Protein AF-A0AAW1NTD6-F1 (afdb_monomer)

Organism: NCBI:txid706552

Radius of gyration: 26.13 Å; Cα contacts (8 Å, |Δi|>4): 216; chains: 1; bounding box: 61×97×64 Å

Foldseek 3Di:
DDDDDDDDDDDDDDDDDDDDDDDDDDDDDDDDDDDDDDDDDDDDDDDDDDDDDDDDDDDDDDDDDDPDPDPPPPCPPLVVLQVVLLVQCVVQLVVLDLVSNLVSCVVCVVSHDLVSLLSNLLSLLVSCVVVDLVSLVVLVPDVSNVVSLCCCLVVVLRDALQSLLSNLLSCLSSVPDDLVSLLSNLVNNVVRLLVDDLVSLLSNLLSCLSNLHDNDPVSLVSSLVSCVVCVVVDDPVSLVSNLVSCVSNPNNVSSVVSD

Mean predicted aligned error: 14.01 Å

pLDDT: mean 80.44, std 23.35, range [33.0, 98.69]

Secondary structure (DSSP, 8-state):
------------------------PPPP--------------S---------------------PPP--------HHHHHHHHHHHHHHHHHHTTT-HHHHHHHHHHHGGG--HHHHHHHHHHHHHHHHHHHHHHHHHHHHSHHHHHHHHHHHHHTTTS-HHHHHHHHHHHHHHT---HHHHHHHHHHHHHHGGG--HHHHHHHHHHHHHHT--S-HHHHHHHHHHHHHTTTTS-HHHHHHHHHHHHHTT-HHHHHHT-

Nearest PDB structures (foldseek):
  8apo-assembly1_Xd  TM=7.270E-01  e=3.063E-04  Polytomella magna
  8fni-assembly1_6  TM=6.225E-01  e=1.137E-03  Trypanosoma brucei
  9g6k-assembly1_L9  TM=6.415E-01  e=3.074E-03  Toxoplasma gondii
  6z1p-assembly1_AP  TM=6.061E-01  e=3.229E-02  Tetrahymena thermophila SB210
  9g6k-assembly1_Li  TM=6.031E-01  e=3.869E-02  Toxoplasma gondii

Sequence (259 aa):
MRSAGRLASRLLGLRRTLQIESLTAPGPYSTAPAASLATQERLWAPCCSHAPSCSFRTSTPGNKQPPHPSQVPVDQEHVNIGNENDKEIIRASAKGTHEALYDVVKLHGEEFTETNVATTFNQLAKIAEQKGDDGKAAIQKDPTFHTLIDMVVMGRRRYDVKQLALILRSLAELGFDNDMVFDRMSQHIMDKLPKADPKALVDLATGLAVMGHSPSIVLFEAIQKQALQQKGDLSKAEKEELVKAFSKLGYKDMAEKLK

Solvent-accessible surface area (backbone atoms only — not comparable to full-atom values): 16062 Å² total; per-residue (Å²): 140,87,86,88,86,86,84,90,86,81,91,83,85,84,82,80,82,82,82,84,85,79,87,84,85,89,83,83,89,87,90,84,80,93,78,87,77,84,88,86,92,80,85,89,80,82,92,78,83,80,88,80,90,81,83,91,83,91,81,83,96,72,98,67,85,75,79,76,80,73,79,70,83,76,64,65,62,63,57,51,50,37,56,51,53,41,52,49,46,54,59,24,44,72,70,66,41,66,64,50,38,44,52,51,46,73,74,43,51,92,66,56,39,63,65,38,54,29,50,51,39,45,48,48,26,54,45,17,64,77,51,41,71,66,33,23,54,53,52,69,68,36,71,64,47,53,53,53,50,47,51,46,70,76,41,48,85,74,45,52,41,50,44,51,13,44,33,47,24,20,38,31,72,42,64,62,87,51,68,69,60,52,40,55,52,52,60,58,34,63,82,37,48,92,74,46,52,66,65,24,49,35,32,36,44,39,14,31,33,68,65,67,53,75,84,45,72,67,56,53,52,50,49,50,53,51,49,62,76,38,53,88,75,45,50,73,67,52,39,54,48,42,29,49,18,32,43,71,68,67,38,48,75,64,23,59,78,61,109

Structure (mmCIF, N/CA/C/O backbone):
data_AF-A0AAW1NTD6-F1
#
_entry.id   AF-A0AAW1NTD6-F1
#
loop_
_atom_site.group_PDB
_atom_site.id
_atom_site.type_symbol
_atom_site.label_atom_id
_atom_site.label_alt_id
_atom_site.label_comp_id
_atom_site.label_asym_id
_atom_site.label_entity_id
_atom_site.label_seq_id
_atom_site.pdbx_PDB_ins_code
_atom_site.Cartn_x
_atom_site.Cartn_y
_atom_site.Cartn_z
_atom_site.occupancy
_atom_site.B_iso_or_equiv
_atom_site.auth_seq_id
_atom_site.auth_comp_id
_atom_site.auth_asym_id
_atom_site.auth_atom_id
_atom_site.pdbx_PDB_model_num
ATOM 1 N N . MET A 1 1 ? -6.525 53.803 -3.724 1.00 43.81 1 MET A N 1
ATOM 2 C CA . MET A 1 1 ? -6.701 53.135 -5.031 1.00 43.81 1 MET A CA 1
ATOM 3 C C . MET A 1 1 ? -7.291 51.759 -4.773 1.00 43.81 1 MET A C 1
ATOM 5 O O . MET A 1 1 ? -6.617 50.909 -4.213 1.00 43.81 1 MET A O 1
ATOM 9 N N . ARG A 1 2 ? -8.592 51.602 -5.037 1.00 41.81 2 ARG A N 1
ATOM 10 C CA . ARG A 1 2 ? -9.347 50.350 -4.895 1.00 41.81 2 ARG A CA 1
ATOM 11 C C . ARG A 1 2 ? -9.521 49.779 -6.300 1.00 41.81 2 ARG A C 1
ATOM 13 O O . ARG A 1 2 ? -9.966 50.520 -7.169 1.00 41.81 2 ARG A O 1
ATOM 20 N N . SER A 1 3 ? -9.208 48.505 -6.512 1.00 47.03 3 SER A N 1
ATOM 21 C CA . SER A 1 3 ? -9.666 47.777 -7.695 1.00 47.03 3 SER A CA 1
ATOM 22 C C . SER A 1 3 ? -10.345 46.496 -7.242 1.00 47.03 3 SER A C 1
ATOM 24 O O . SER A 1 3 ? -9.737 45.636 -6.610 1.00 47.03 3 SER A O 1
ATOM 26 N N . ALA A 1 4 ? -11.642 46.450 -7.515 1.00 46.91 4 ALA A N 1
ATOM 27 C CA . ALA A 1 4 ? -12.498 45.289 -7.431 1.00 46.91 4 ALA A CA 1
ATOM 28 C C . ALA A 1 4 ? -12.687 44.767 -8.860 1.00 46.91 4 ALA A C 1
ATOM 30 O O . ALA A 1 4 ? -13.014 45.547 -9.752 1.00 46.91 4 ALA A O 1
ATOM 31 N N . GLY A 1 5 ? -12.532 43.461 -9.065 1.00 45.12 5 GLY A N 1
ATOM 32 C CA . GLY A 1 5 ? -12.824 42.784 -10.328 1.00 45.12 5 GLY A CA 1
ATOM 33 C C . GLY A 1 5 ? -13.555 41.479 -10.043 1.00 45.12 5 GLY A C 1
ATOM 34 O O . GLY A 1 5 ? -13.003 40.585 -9.414 1.00 45.12 5 GLY A O 1
ATOM 35 N N . ARG A 1 6 ? -14.830 41.428 -10.434 1.00 47.75 6 ARG A N 1
ATOM 36 C CA . ARG A 1 6 ? -15.776 40.314 -10.267 1.00 47.75 6 ARG A CA 1
ATOM 37 C C . ARG A 1 6 ? -15.753 39.372 -11.483 1.00 47.75 6 ARG A C 1
ATOM 39 O O . ARG A 1 6 ? -15.269 39.765 -12.537 1.00 47.75 6 ARG A O 1
ATOM 46 N N . LEU A 1 7 ? -16.509 38.274 -11.323 1.00 40.41 7 LEU A N 1
ATOM 47 C CA . LEU A 1 7 ? -17.210 37.427 -12.317 1.00 40.41 7 LEU A CA 1
ATOM 48 C C . LEU A 1 7 ? -16.488 36.100 -12.614 1.00 40.41 7 LEU A C 1
ATOM 50 O O . LEU A 1 7 ? -15.373 36.106 -13.108 1.00 40.41 7 LEU A O 1
ATOM 54 N N . ALA A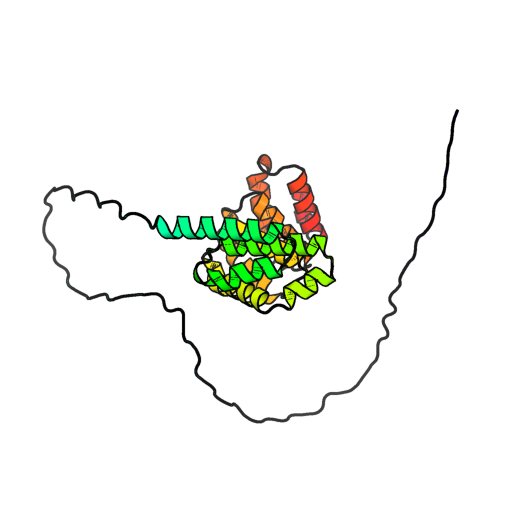 1 8 ? -16.975 34.940 -12.153 1.00 42.09 8 ALA A N 1
ATOM 55 C CA . ALA A 1 8 ? -18.248 34.232 -12.410 1.00 42.09 8 ALA A CA 1
ATOM 56 C C . ALA A 1 8 ? -18.262 33.450 -13.735 1.00 42.09 8 ALA A C 1
ATOM 58 O O . ALA A 1 8 ? -17.964 34.028 -14.776 1.00 42.09 8 ALA A O 1
ATOM 59 N N . SER A 1 9 ? -18.733 32.189 -13.653 1.00 37.06 9 SER A N 1
ATOM 60 C CA . SER A 1 9 ? -19.069 31.194 -14.708 1.00 37.06 9 SER A CA 1
ATOM 61 C C . SER A 1 9 ? -18.206 29.925 -14.574 1.00 37.06 9 SER A C 1
ATOM 63 O O . SER A 1 9 ? -17.008 30.044 -14.393 1.00 37.06 9 SER A O 1
ATOM 65 N N . ARG A 1 10 ? -18.691 28.680 -14.660 1.00 43.12 10 ARG A N 1
ATOM 66 C CA . ARG A 1 10 ? -19.968 28.139 -15.147 1.00 43.12 10 ARG A CA 1
ATOM 67 C C . ARG A 1 10 ? -20.127 26.688 -14.659 1.00 43.12 10 ARG A C 1
ATOM 69 O O . ARG A 1 10 ? -19.186 25.906 -14.707 1.00 43.12 10 ARG A O 1
ATOM 76 N N . LEU A 1 11 ? -21.354 26.364 -14.258 1.00 42.47 11 LEU A N 1
ATOM 77 C CA . LEU A 1 11 ? -21.930 25.028 -14.098 1.00 42.47 11 LEU A CA 1
ATOM 78 C C . LEU A 1 11 ? -22.226 24.397 -15.466 1.00 42.47 11 LEU A C 1
ATOM 80 O O . LEU A 1 11 ? -22.939 25.028 -16.238 1.00 42.47 11 LEU A O 1
ATOM 84 N N . LEU A 1 12 ? -21.794 23.155 -15.703 1.00 46.44 12 LEU A N 1
ATOM 85 C CA . LEU A 1 12 ? -22.423 22.142 -16.575 1.00 46.44 12 LEU A CA 1
ATOM 86 C C . LEU A 1 12 ? -21.937 20.772 -16.038 1.00 46.44 12 LEU A C 1
ATOM 88 O O . LEU A 1 12 ? -20.739 20.580 -15.901 1.00 46.44 12 LEU A O 1
ATOM 92 N N . GLY A 1 13 ? -22.742 19.792 -15.628 1.00 36.47 13 GLY A N 1
ATOM 93 C CA . GLY A 1 13 ? -24.135 19.510 -15.960 1.00 36.47 13 GLY A CA 1
ATOM 94 C C . GLY A 1 13 ? -24.253 18.397 -17.008 1.00 36.47 13 GLY A C 1
ATOM 95 O O . GLY A 1 13 ? -24.975 18.577 -17.979 1.00 36.47 13 GLY A O 1
ATOM 96 N N . LEU A 1 14 ? -23.546 17.269 -16.855 1.00 41.47 14 LEU A N 1
ATOM 97 C CA . LEU A 1 14 ? -23.671 16.110 -17.751 1.00 41.47 14 LEU A CA 1
ATOM 98 C C . LEU A 1 14 ? -24.577 15.039 -17.128 1.00 41.47 14 LEU A C 1
ATOM 100 O O . LEU A 1 14 ? -24.153 14.197 -16.340 1.00 41.47 14 LEU A O 1
ATOM 104 N N . ARG A 1 15 ? -25.860 15.107 -17.502 1.00 41.31 15 ARG A N 1
ATOM 105 C CA . ARG A 1 15 ? -26.837 14.022 -17.364 1.00 41.31 15 ARG A CA 1
ATOM 106 C C . ARG A 1 15 ? -26.485 12.926 -18.372 1.00 41.31 15 ARG A C 1
ATOM 108 O O . ARG A 1 15 ? -26.546 13.165 -19.574 1.00 41.31 15 ARG A O 1
ATOM 115 N N . ARG A 1 16 ? -26.153 11.730 -17.887 1.00 46.12 16 ARG A N 1
ATOM 116 C CA . ARG A 1 16 ? -26.032 10.519 -18.708 1.00 46.12 16 ARG A CA 1
ATOM 117 C C . ARG A 1 16 ? -27.415 9.872 -18.804 1.00 46.12 16 ARG A C 1
ATOM 119 O O . ARG A 1 16 ? -27.946 9.380 -17.813 1.00 46.12 16 ARG A O 1
ATOM 126 N N . THR A 1 17 ? -28.020 9.944 -19.981 1.00 52.06 17 THR A N 1
ATOM 127 C CA . THR A 1 17 ? -29.224 9.200 -20.361 1.00 52.06 17 THR A CA 1
ATOM 128 C C . THR A 1 17 ? -28.878 7.720 -20.502 1.00 52.06 17 THR A C 1
ATOM 130 O O . THR A 1 17 ? -28.037 7.362 -21.323 1.00 52.06 17 THR A O 1
ATOM 133 N N . LEU A 1 18 ? -29.516 6.868 -19.698 1.00 47.88 18 LEU A N 1
ATOM 134 C CA . LEU A 1 18 ? -29.509 5.417 -19.874 1.00 47.88 18 LEU A CA 1
ATOM 135 C C . LEU A 1 18 ? -30.538 5.062 -20.955 1.00 47.88 18 LEU A C 1
ATOM 137 O O . LEU A 1 18 ? -31.739 5.224 -20.741 1.00 47.88 18 LEU A O 1
ATOM 141 N N . GLN A 1 19 ? -30.062 4.608 -22.114 1.00 47.53 19 GLN A N 1
ATOM 142 C CA . GLN A 1 19 ? -30.869 3.836 -23.057 1.00 47.53 19 GLN A CA 1
ATOM 143 C C . GLN A 1 19 ? -30.910 2.390 -22.562 1.00 47.53 19 GLN A C 1
ATOM 145 O O . GLN A 1 19 ? -29.876 1.749 -22.398 1.00 47.53 19 GLN A O 1
ATOM 150 N N . ILE A 1 20 ? -32.121 1.914 -22.292 1.00 42.22 20 ILE A N 1
ATOM 151 C CA . ILE A 1 20 ? -32.431 0.518 -22.006 1.00 42.22 20 ILE A CA 1
ATOM 152 C C . ILE A 1 20 ? -32.803 -0.103 -23.352 1.00 42.22 20 ILE A C 1
ATOM 154 O O . ILE A 1 20 ? -33.892 0.152 -23.861 1.00 42.22 20 ILE A O 1
ATOM 158 N N . GLU A 1 21 ? -31.894 -0.877 -23.942 1.00 50.53 21 GLU A N 1
ATOM 159 C CA . GLU A 1 21 ? -32.236 -1.807 -25.017 1.00 50.53 21 GLU A CA 1
ATOM 160 C C . GLU A 1 21 ? -32.613 -3.156 -24.406 1.00 50.53 21 GLU A C 1
ATOM 162 O O . GLU A 1 21 ? -31.911 -3.730 -23.572 1.00 50.53 21 GLU A O 1
ATOM 167 N N . SER A 1 22 ? -33.789 -3.621 -24.802 1.00 41.22 22 SER A N 1
ATOM 168 C CA . SER A 1 22 ? -34.414 -4.858 -24.377 1.00 41.22 22 SER A CA 1
ATOM 169 C C . SER A 1 22 ? -34.174 -5.979 -25.390 1.00 41.22 22 SER A C 1
ATOM 171 O O . SER A 1 22 ? -34.312 -5.747 -26.587 1.00 41.22 22 SER A O 1
ATOM 173 N N . LEU A 1 23 ? -34.034 -7.198 -24.855 1.00 38.88 23 LEU A N 1
ATOM 174 C CA . LEU A 1 23 ? -34.430 -8.492 -25.436 1.00 38.88 23 LEU A CA 1
ATOM 175 C C . LEU A 1 23 ? -33.557 -9.101 -26.547 1.00 38.88 23 LEU A C 1
ATOM 177 O O . LEU A 1 23 ? -33.720 -8.792 -27.717 1.00 38.88 23 LEU A O 1
ATOM 181 N N . THR A 1 24 ? -32.837 -10.168 -26.180 1.00 49.81 24 THR A N 1
ATOM 182 C CA . THR A 1 24 ? -32.882 -11.440 -26.929 1.00 49.81 24 THR A CA 1
ATOM 183 C C . THR A 1 24 ? -32.654 -12.621 -25.980 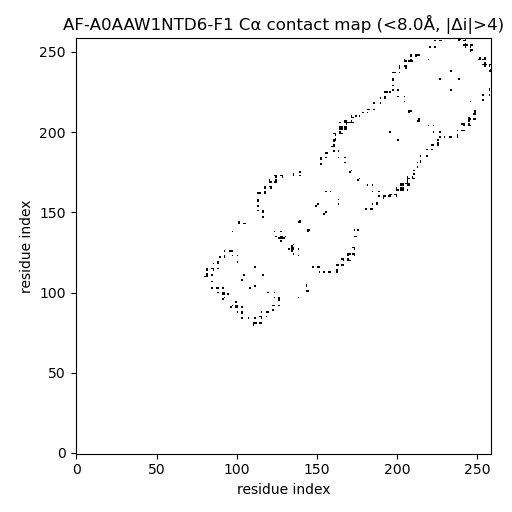1.00 49.81 24 THR A C 1
ATOM 185 O O . THR A 1 24 ? -31.821 -12.558 -25.080 1.00 49.81 24 THR A O 1
ATOM 188 N N . ALA A 1 25 ? -33.469 -13.661 -26.154 1.00 49.16 25 ALA A N 1
ATOM 189 C CA . ALA A 1 25 ? -33.591 -14.849 -25.312 1.00 49.16 25 ALA A CA 1
ATOM 190 C C . ALA A 1 25 ? -32.434 -15.867 -25.491 1.00 49.16 25 ALA A C 1
ATOM 192 O O . ALA A 1 25 ? -31.766 -15.850 -26.526 1.00 49.16 25 ALA A O 1
ATOM 193 N N . PRO A 1 26 ? -32.217 -16.777 -24.517 1.00 50.41 26 PRO A N 1
ATOM 194 C CA . PRO A 1 26 ? -31.134 -17.763 -24.538 1.00 50.41 26 PRO A CA 1
ATOM 195 C C . PRO A 1 26 ? -31.456 -19.006 -25.387 1.00 50.41 26 PRO A C 1
ATOM 197 O O . PRO A 1 26 ? -32.530 -19.596 -25.269 1.00 50.41 26 PRO A O 1
ATOM 200 N N . GLY A 1 27 ? -30.490 -19.428 -26.209 1.00 47.31 27 GLY A N 1
ATOM 201 C CA . GLY A 1 27 ? -30.500 -20.713 -26.916 1.00 47.31 27 GLY A CA 1
ATOM 202 C C . GLY A 1 27 ? -29.853 -21.850 -26.100 1.00 47.31 27 GLY A C 1
ATOM 203 O O . GLY A 1 27 ? -29.067 -21.570 -25.192 1.00 47.31 27 GLY A O 1
ATOM 204 N N . PRO A 1 28 ? -30.167 -23.130 -26.392 1.00 51.94 28 PRO A N 1
ATOM 205 C CA . PRO A 1 28 ? -29.834 -24.264 -25.535 1.00 51.94 28 PRO A CA 1
ATOM 206 C C . PRO A 1 28 ? -28.496 -24.949 -25.865 1.00 51.94 28 PRO A C 1
ATOM 208 O O . PRO A 1 28 ? -28.103 -25.057 -27.021 1.00 51.94 28 PRO A O 1
ATOM 211 N N . TYR A 1 29 ? -27.871 -25.463 -24.800 1.00 37.31 29 TYR A N 1
ATOM 212 C CA . TYR A 1 29 ? -27.001 -26.644 -24.686 1.00 37.31 29 TYR A CA 1
ATOM 213 C C . TYR A 1 29 ? -26.106 -27.036 -25.879 1.00 37.31 29 TYR A C 1
ATOM 215 O O . TYR A 1 29 ? -26.554 -27.655 -26.839 1.00 37.31 29 TYR A O 1
ATOM 223 N N . SER A 1 30 ? -24.791 -26.854 -25.708 1.00 45.50 30 SER A N 1
ATOM 224 C CA . SER A 1 30 ? -23.772 -27.650 -26.402 1.00 45.50 30 SER A CA 1
ATOM 225 C C . SER A 1 30 ? -22.745 -28.165 -25.393 1.00 45.50 30 SER A C 1
ATOM 227 O O . SER A 1 30 ? -21.910 -27.420 -24.885 1.00 45.50 30 SER A O 1
ATOM 229 N N . THR A 1 31 ? -22.849 -29.452 -25.074 1.00 46.62 31 THR A N 1
ATOM 230 C CA . THR A 1 31 ? -21.913 -30.231 -24.255 1.00 46.62 31 THR A CA 1
ATOM 231 C C . THR A 1 31 ? -20.832 -30.860 -25.131 1.00 46.62 31 THR A C 1
ATOM 233 O O . THR A 1 31 ? -21.186 -31.639 -26.011 1.00 46.62 31 THR A O 1
ATOM 236 N N . ALA A 1 32 ? -19.551 -30.595 -24.848 1.00 38.06 32 ALA A N 1
ATOM 237 C CA . ALA A 1 32 ? -18.394 -31.488 -25.063 1.00 38.06 32 ALA A CA 1
ATOM 238 C C . ALA A 1 32 ? -17.092 -30.777 -24.610 1.00 38.06 32 ALA A C 1
ATOM 240 O O . ALA A 1 32 ? -17.083 -29.555 -24.487 1.00 38.06 32 ALA A O 1
ATOM 241 N N . PRO A 1 33 ? -15.962 -31.485 -24.449 1.00 45.88 33 PRO A N 1
ATOM 242 C CA . PRO A 1 33 ? -15.679 -32.454 -23.401 1.00 45.88 33 PRO A CA 1
ATOM 243 C C . PRO A 1 33 ? -14.518 -31.985 -22.499 1.00 45.88 33 PRO A C 1
ATOM 245 O O . PRO A 1 33 ? -13.726 -31.113 -22.850 1.00 45.88 33 PRO A O 1
ATOM 248 N N . ALA A 1 34 ? -14.407 -32.607 -21.326 1.00 43.16 34 ALA A N 1
ATOM 249 C CA . ALA A 1 34 ? -13.309 -32.411 -20.388 1.00 43.16 34 ALA A CA 1
ATOM 250 C C . ALA A 1 34 ? -11.961 -32.809 -21.016 1.00 43.16 34 ALA A C 1
ATOM 252 O O . ALA A 1 34 ? -11.707 -33.988 -21.265 1.00 43.16 34 ALA A O 1
ATOM 253 N N . ALA A 1 35 ? -11.087 -31.825 -21.232 1.00 42.78 35 ALA A N 1
ATOM 254 C CA . ALA A 1 35 ? -9.682 -32.043 -21.542 1.00 42.78 35 ALA A CA 1
ATOM 255 C C . ALA A 1 35 ? -8.853 -31.840 -20.268 1.00 42.78 35 ALA A C 1
ATOM 257 O O . ALA A 1 35 ? -8.630 -30.727 -19.798 1.00 42.78 35 ALA A O 1
ATOM 258 N N . SER A 1 36 ? -8.435 -32.975 -19.714 1.00 41.91 36 SER A N 1
ATOM 259 C CA . SER A 1 36 ? -7.351 -33.114 -18.751 1.00 41.91 36 SER A CA 1
ATOM 260 C C . SER A 1 36 ? -6.052 -32.568 -19.344 1.00 41.91 36 SER A C 1
ATOM 262 O O . SER A 1 36 ? -5.555 -33.115 -20.326 1.00 41.91 36 SER A O 1
ATOM 264 N N . LEU A 1 37 ? -5.481 -31.539 -18.720 1.00 40.62 37 LEU A N 1
ATOM 265 C CA . LEU A 1 37 ? -4.052 -31.251 -18.801 1.00 40.62 37 LEU A CA 1
ATOM 266 C C . LEU A 1 37 ? -3.545 -30.938 -17.397 1.00 40.62 37 LEU A C 1
ATOM 268 O O . LEU A 1 37 ? -3.569 -29.813 -16.906 1.00 40.62 37 LEU A O 1
ATOM 272 N N . ALA A 1 38 ? -3.102 -32.012 -16.753 1.00 38.06 38 ALA A N 1
ATOM 273 C CA . ALA A 1 38 ? -2.086 -31.960 -15.728 1.00 38.06 38 ALA A CA 1
ATOM 274 C C . ALA A 1 38 ? -0.781 -31.368 -16.293 1.00 38.06 38 ALA A C 1
ATOM 276 O O . ALA A 1 38 ? -0.454 -31.571 -17.464 1.00 38.06 38 ALA A O 1
ATOM 277 N N . THR A 1 39 ? 0.020 -30.809 -15.382 1.00 40.09 39 THR A N 1
ATOM 278 C CA . THR A 1 39 ? 1.475 -30.581 -15.485 1.00 40.09 39 THR A CA 1
ATOM 279 C C . THR A 1 39 ? 1.918 -29.183 -15.927 1.00 40.09 39 THR A C 1
ATOM 281 O O . THR A 1 39 ? 2.289 -28.996 -17.078 1.00 40.09 39 THR A O 1
ATOM 284 N N . GLN A 1 40 ? 2.041 -28.252 -14.967 1.00 41.09 40 GLN A N 1
ATOM 285 C CA . GLN A 1 40 ? 3.276 -27.462 -14.804 1.00 41.09 40 GLN A CA 1
ATOM 286 C C . GLN A 1 40 ? 3.359 -26.785 -13.418 1.00 41.09 40 GLN A C 1
ATOM 288 O O . GLN A 1 40 ? 3.325 -25.569 -13.295 1.00 41.09 40 GLN A O 1
ATOM 293 N N . GLU A 1 41 ? 3.499 -27.578 -12.350 1.00 33.00 41 GLU A N 1
ATOM 294 C CA . GLU A 1 41 ? 4.041 -27.078 -11.075 1.00 33.00 41 GLU A CA 1
ATOM 295 C C . GLU A 1 41 ? 5.521 -27.473 -10.968 1.00 33.00 41 GLU A C 1
ATOM 297 O O . GLU A 1 41 ? 5.880 -28.588 -10.596 1.00 33.00 41 GLU A O 1
ATOM 302 N N . ARG A 1 42 ? 6.383 -26.541 -11.372 1.00 39.84 42 ARG A N 1
ATOM 303 C CA . ARG A 1 42 ? 7.824 -26.422 -11.088 1.00 39.84 42 ARG A CA 1
ATOM 304 C C . ARG A 1 42 ? 8.080 -24.923 -11.257 1.00 39.84 42 ARG A C 1
ATOM 306 O O . ARG A 1 42 ? 7.761 -24.403 -12.312 1.00 39.84 42 ARG A O 1
ATOM 313 N N . LEU A 1 43 ? 8.562 -24.130 -10.319 1.00 40.03 43 LEU A N 1
ATOM 314 C CA . LEU A 1 43 ? 9.398 -24.297 -9.140 1.00 40.03 43 LEU A CA 1
ATOM 315 C C . LEU A 1 43 ? 8.895 -23.261 -8.128 1.00 40.03 43 LEU A C 1
ATOM 317 O O . LEU A 1 43 ? 8.456 -22.219 -8.571 1.00 40.03 43 LEU A O 1
ATOM 321 N N . TRP A 1 44 ? 8.801 -23.558 -6.837 1.00 41.72 44 TRP A N 1
ATOM 322 C CA . TRP A 1 44 ? 9.499 -22.893 -5.725 1.00 41.72 44 TRP A CA 1
ATOM 323 C C . TRP A 1 44 ? 9.255 -23.809 -4.514 1.00 41.72 44 TRP A C 1
ATOM 325 O O . TRP A 1 44 ? 8.278 -23.652 -3.784 1.00 41.72 44 TRP A O 1
ATOM 335 N N . ALA A 1 45 ? 10.065 -24.861 -4.368 1.00 37.38 45 ALA A N 1
ATOM 336 C CA . ALA A 1 45 ? 9.956 -25.794 -3.247 1.00 37.38 45 ALA A CA 1
ATOM 337 C C . ALA A 1 45 ? 10.842 -25.322 -2.079 1.00 37.38 45 ALA A C 1
ATOM 339 O O . ALA A 1 45 ? 12.017 -25.030 -2.305 1.00 37.38 45 ALA A O 1
ATOM 340 N N . PRO A 1 46 ? 10.333 -25.277 -0.835 1.00 40.31 46 PRO A N 1
ATOM 341 C CA . PRO A 1 46 ? 11.161 -25.060 0.343 1.00 40.31 46 PRO A CA 1
ATOM 342 C C . PRO A 1 46 ? 11.954 -26.330 0.686 1.00 40.31 46 PRO A C 1
ATOM 344 O O . PRO A 1 46 ? 11.407 -27.433 0.745 1.00 40.31 46 PRO A O 1
ATOM 347 N N . CYS A 1 47 ? 13.253 -26.167 0.940 1.00 37.09 47 CYS A N 1
ATOM 348 C CA . CYS A 1 47 ? 14.129 -27.207 1.470 1.00 37.09 47 CYS A CA 1
ATOM 349 C C . CYS A 1 47 ? 13.620 -27.707 2.834 1.00 37.09 47 CYS A C 1
ATOM 351 O O . CYS A 1 47 ? 13.828 -27.057 3.856 1.00 37.09 47 CYS A O 1
ATOM 353 N N . CYS A 1 48 ? 13.001 -28.887 2.879 1.00 35.09 48 CYS A N 1
ATOM 354 C CA . CYS A 1 48 ? 12.800 -29.640 4.117 1.00 35.09 48 CYS A CA 1
ATOM 355 C C . CYS A 1 48 ? 13.536 -30.975 4.017 1.00 35.09 48 CYS A C 1
ATOM 357 O O . CYS A 1 48 ? 13.020 -31.965 3.503 1.00 35.09 48 CYS A O 1
ATOM 359 N N . SER A 1 49 ? 14.768 -30.990 4.518 1.00 48.47 49 SER A N 1
ATOM 360 C CA . SER A 1 49 ? 15.559 -32.203 4.681 1.00 48.47 49 SER A CA 1
ATOM 361 C C . SER A 1 49 ? 15.225 -32.882 6.012 1.00 48.47 49 SER A C 1
ATOM 363 O O . SER A 1 49 ? 15.515 -32.347 7.073 1.00 48.47 49 SER A O 1
ATOM 365 N N . HIS A 1 50 ? 14.651 -34.081 5.901 1.00 43.03 50 HIS A N 1
ATOM 366 C CA . HIS A 1 50 ? 14.927 -35.282 6.699 1.00 43.03 50 HIS A CA 1
ATOM 367 C C . HIS A 1 50 ? 14.843 -35.209 8.237 1.00 43.03 50 HIS A C 1
ATOM 369 O O . HIS A 1 50 ? 15.779 -34.815 8.926 1.00 43.03 50 HIS A O 1
ATOM 375 N N . ALA A 1 51 ? 13.768 -35.796 8.771 1.00 44.94 51 ALA A N 1
ATOM 376 C CA . ALA A 1 51 ? 13.757 -36.419 10.093 1.00 44.94 51 ALA A CA 1
ATOM 377 C C . ALA A 1 51 ? 14.193 -37.893 9.993 1.00 44.94 51 ALA A C 1
ATOM 379 O O . ALA A 1 51 ? 13.816 -38.573 9.035 1.00 44.94 51 ALA A O 1
ATOM 380 N N . PRO A 1 52 ? 14.862 -38.430 11.027 1.00 54.06 52 PRO A N 1
ATOM 381 C CA . PRO A 1 52 ? 14.646 -39.816 11.407 1.00 54.06 52 PRO A CA 1
ATOM 382 C C . PRO A 1 52 ? 14.194 -39.943 12.867 1.00 54.06 52 PRO A C 1
ATOM 384 O O . PRO A 1 52 ? 14.605 -39.206 13.762 1.00 54.06 52 PRO A O 1
ATOM 387 N N . SER A 1 53 ? 13.331 -40.931 13.087 1.00 45.97 53 SER A N 1
ATOM 388 C CA . SER A 1 53 ? 12.889 -41.412 14.392 1.00 45.97 53 SER A CA 1
ATOM 389 C C . SER A 1 53 ? 14.050 -41.951 15.231 1.00 45.97 53 SER A C 1
ATOM 391 O O . SER A 1 53 ? 14.899 -42.642 14.670 1.00 45.97 53 SER A O 1
ATOM 393 N N . CYS A 1 54 ? 13.997 -41.792 16.559 1.00 34.38 54 CYS A N 1
ATOM 394 C CA . CYS A 1 54 ? 14.299 -42.872 17.512 1.00 34.38 54 CYS A CA 1
ATOM 395 C C . CYS A 1 54 ? 14.044 -42.473 18.982 1.00 34.38 54 CYS A C 1
ATOM 397 O O . CYS A 1 54 ? 14.635 -41.537 19.503 1.00 34.38 54 CYS A O 1
ATOM 3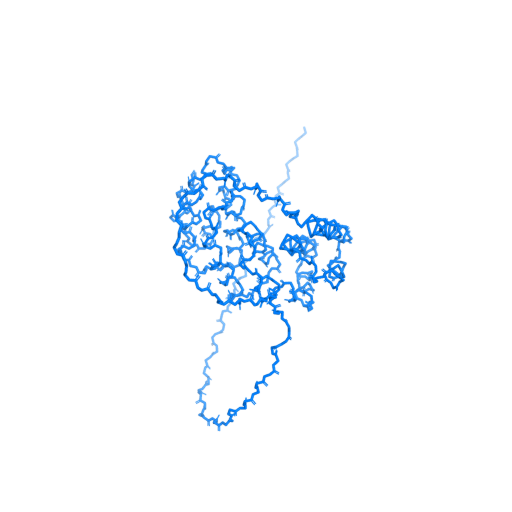99 N N . SER A 1 55 ? 13.216 -43.296 19.628 1.00 39.94 55 SER A N 1
ATOM 400 C CA . SER A 1 55 ? 13.440 -43.950 20.926 1.00 39.94 55 SER A CA 1
ATOM 401 C C . SER A 1 55 ? 13.542 -43.142 22.228 1.00 39.94 55 SER A C 1
ATOM 403 O O . SER A 1 55 ? 14.534 -42.506 22.567 1.00 39.94 55 SER A O 1
ATOM 405 N N . PHE A 1 56 ? 12.508 -43.380 23.032 1.00 43.25 56 PHE A N 1
ATOM 406 C CA . PHE A 1 56 ? 12.373 -43.202 24.473 1.00 43.25 56 PHE A CA 1
ATOM 407 C C . PHE A 1 56 ? 13.550 -43.814 25.269 1.00 43.25 56 PHE A C 1
ATOM 409 O O . PHE A 1 56 ? 13.857 -44.999 25.117 1.00 43.25 56 PHE A O 1
ATOM 416 N N . ARG A 1 57 ? 14.162 -43.044 26.182 1.00 42.09 57 ARG A N 1
ATOM 417 C CA . ARG A 1 57 ? 14.971 -43.571 27.298 1.00 42.09 57 ARG A CA 1
ATOM 418 C C . ARG A 1 57 ? 14.889 -42.645 28.511 1.00 42.09 57 ARG A C 1
ATOM 420 O O . ARG A 1 57 ? 15.228 -41.470 28.439 1.00 42.09 57 ARG A O 1
ATOM 427 N N . THR A 1 58 ? 14.437 -43.203 29.626 1.00 47.94 58 THR A N 1
ATOM 428 C CA . THR A 1 58 ? 14.394 -42.592 30.957 1.00 47.94 58 THR A CA 1
ATOM 429 C C . THR A 1 58 ? 15.717 -42.807 31.691 1.00 47.94 58 THR A C 1
ATOM 431 O O . THR A 1 58 ? 16.104 -43.962 31.870 1.00 47.94 58 THR A O 1
ATOM 434 N N . SER A 1 59 ? 16.358 -41.737 32.182 1.00 39.19 59 SER A N 1
ATOM 435 C CA . SER A 1 59 ? 17.295 -41.802 33.323 1.00 39.19 59 SER A CA 1
ATOM 436 C C . SER A 1 59 ? 17.747 -40.415 33.827 1.00 39.19 59 SER A C 1
ATOM 438 O O . SER A 1 59 ? 18.457 -39.709 33.122 1.00 39.19 59 SER A O 1
ATOM 440 N N . THR A 1 60 ? 17.342 -40.115 35.070 1.00 47.91 60 THR A N 1
ATOM 441 C CA . THR A 1 60 ? 18.108 -39.553 36.215 1.00 47.91 60 THR A CA 1
ATOM 442 C C . THR A 1 60 ? 18.726 -38.131 36.149 1.00 47.91 60 THR A C 1
ATOM 444 O O . THR A 1 60 ? 19.436 -37.804 35.202 1.00 47.91 60 THR A O 1
ATOM 447 N N . PRO A 1 61 ? 18.540 -37.283 37.194 1.00 49.84 61 PRO A N 1
ATOM 448 C CA . PRO A 1 61 ? 18.969 -35.883 37.192 1.00 49.84 61 PRO A CA 1
ATOM 449 C C . PRO A 1 61 ? 20.447 -35.721 37.577 1.00 49.84 61 PRO A C 1
ATOM 451 O O . PRO A 1 61 ? 20.855 -36.013 38.700 1.00 49.84 61 PRO A O 1
ATOM 454 N N . GLY A 1 62 ? 21.243 -35.201 36.644 1.00 41.56 62 GLY A N 1
ATOM 455 C CA . GLY A 1 62 ? 22.605 -34.728 36.872 1.00 41.56 62 GLY A CA 1
ATOM 456 C C . GLY A 1 62 ? 22.710 -33.268 36.452 1.00 41.56 62 GLY A C 1
ATOM 457 O O . GLY A 1 62 ? 22.693 -32.958 35.265 1.00 41.56 62 GLY A O 1
ATOM 458 N N . ASN A 1 63 ? 22.793 -32.379 37.437 1.00 55.62 63 ASN A N 1
ATOM 459 C CA . ASN A 1 63 ? 22.937 -30.938 37.275 1.00 55.62 63 ASN A CA 1
ATOM 460 C C . ASN A 1 63 ? 24.278 -30.606 36.588 1.00 55.62 63 ASN A C 1
ATOM 462 O O . ASN A 1 63 ? 25.319 -30.531 37.239 1.00 55.62 63 ASN A O 1
ATOM 466 N N . LYS A 1 64 ? 24.257 -30.450 35.262 1.00 46.44 64 LYS A N 1
ATOM 467 C CA . LYS A 1 64 ? 25.309 -29.802 34.474 1.00 46.44 64 LYS A CA 1
ATOM 468 C C . LYS A 1 64 ? 24.636 -28.879 33.472 1.00 46.44 64 LYS A C 1
ATOM 470 O O . LYS A 1 64 ? 23.934 -29.323 32.570 1.00 46.44 64 LYS A O 1
ATOM 475 N N . GLN A 1 65 ? 24.838 -27.589 33.696 1.00 60.69 65 GLN 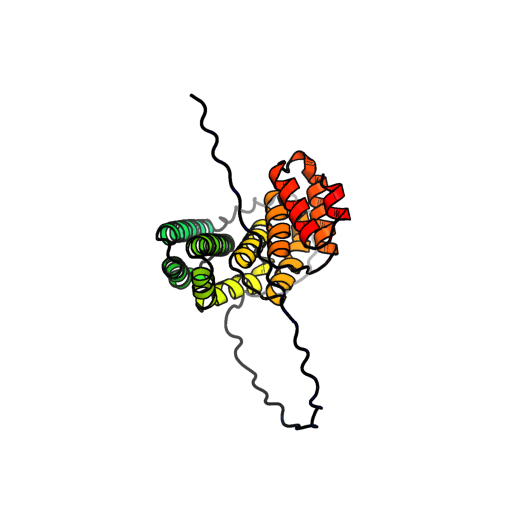A N 1
ATOM 476 C CA . GLN A 1 65 ? 24.374 -26.498 32.856 1.00 60.69 65 GLN A CA 1
ATOM 477 C C . GLN A 1 65 ? 24.856 -26.741 31.413 1.00 60.69 65 GLN A C 1
ATOM 479 O O . GLN A 1 65 ? 26.066 -26.882 31.208 1.00 60.69 65 GLN A O 1
ATOM 484 N N . PRO A 1 66 ? 23.955 -26.863 30.422 1.00 52.22 66 PRO A N 1
ATOM 485 C CA . PRO A 1 66 ? 24.369 -27.010 29.038 1.00 52.22 66 PRO A CA 1
ATOM 486 C C . PRO A 1 66 ? 25.081 -25.727 28.584 1.00 52.22 66 PRO A C 1
ATOM 488 O O . PRO A 1 66 ? 24.697 -24.632 29.011 1.00 52.22 66 PRO A O 1
ATOM 491 N N . PRO A 1 67 ? 26.119 -25.833 27.738 1.00 51.84 67 PRO A N 1
ATOM 492 C CA . PRO A 1 67 ? 26.730 -24.663 27.133 1.00 51.84 67 PRO A CA 1
ATOM 493 C C . PRO A 1 67 ? 25.663 -23.880 26.365 1.00 51.84 67 PRO A C 1
ATOM 495 O O . PRO A 1 67 ? 24.842 -24.456 25.648 1.00 51.84 67 PRO A O 1
ATOM 498 N N . HIS A 1 68 ? 25.675 -22.563 26.568 1.00 56.44 68 HIS A N 1
ATOM 499 C CA . HIS A 1 68 ? 24.845 -21.600 25.855 1.00 56.44 68 HIS A CA 1
ATOM 500 C C . HIS A 1 68 ? 24.852 -21.924 24.351 1.00 56.44 68 HIS A C 1
ATOM 502 O O . HIS A 1 68 ? 25.944 -22.051 23.790 1.00 56.44 68 HIS A O 1
ATOM 508 N N . PRO A 1 69 ? 23.690 -22.048 23.681 1.00 53.06 69 PRO A N 1
ATOM 509 C CA . PRO A 1 69 ? 23.671 -22.149 22.234 1.00 53.06 69 PRO A CA 1
ATOM 510 C C . PRO A 1 69 ? 24.312 -20.882 21.672 1.00 53.06 69 PRO A C 1
ATOM 512 O O . PRO A 1 69 ? 23.807 -19.773 21.863 1.00 53.06 69 PRO A O 1
ATOM 515 N N . SER A 1 70 ? 25.469 -21.071 21.038 1.00 50.97 70 SER A N 1
ATOM 516 C CA . SER A 1 70 ? 26.115 -20.092 20.181 1.00 50.97 70 SER A CA 1
ATOM 517 C C . SER A 1 70 ? 25.055 -19.468 19.286 1.00 50.97 70 SER A C 1
ATOM 519 O O . SER A 1 70 ? 24.309 -20.173 18.609 1.00 50.97 70 SER A O 1
ATOM 521 N N . GLN A 1 71 ? 24.982 -18.141 19.331 1.00 51.22 71 GLN A N 1
ATOM 522 C CA . GLN A 1 71 ? 24.205 -17.347 18.397 1.00 51.22 71 GLN A CA 1
ATOM 523 C C . GLN A 1 71 ? 24.632 -17.758 16.987 1.00 51.22 71 GLN A C 1
ATOM 525 O O . GLN A 1 71 ? 25.748 -17.464 16.561 1.00 51.22 71 GLN A O 1
ATOM 530 N N . VAL A 1 72 ? 23.769 -18.499 16.293 1.00 52.09 72 VAL A N 1
ATOM 531 C CA . VAL A 1 72 ? 23.889 -18.669 14.848 1.00 52.09 72 VAL A CA 1
ATOM 532 C C . VAL A 1 72 ? 23.816 -17.247 14.281 1.00 52.09 72 VAL A C 1
ATOM 534 O O . VAL A 1 72 ? 22.874 -16.534 14.643 1.00 52.09 72 VAL A O 1
ATOM 537 N N . PRO A 1 73 ? 24.803 -16.779 13.494 1.00 50.84 73 PRO A N 1
ATOM 538 C CA . PRO A 1 73 ? 24.730 -15.468 12.868 1.00 50.84 73 PRO A CA 1
ATOM 539 C C . PRO A 1 73 ? 23.450 -15.435 12.041 1.00 50.84 73 PRO A C 1
ATOM 541 O O . PRO A 1 73 ? 23.320 -16.178 11.074 1.00 50.84 73 PRO A O 1
ATOM 544 N N . VAL A 1 74 ? 22.470 -14.644 12.468 1.00 54.12 74 VAL A N 1
ATOM 545 C CA . VAL A 1 74 ? 21.255 -14.421 11.690 1.00 54.12 74 VAL A CA 1
ATOM 546 C C . VAL A 1 74 ? 21.680 -13.652 10.443 1.00 54.12 74 VAL A C 1
ATOM 548 O O . VAL A 1 74 ? 22.028 -12.480 10.554 1.00 54.12 74 VAL A O 1
ATOM 551 N N . ASP A 1 75 ? 21.739 -14.349 9.307 1.00 54.66 75 ASP A N 1
ATOM 552 C CA . ASP A 1 75 ? 21.610 -13.896 7.914 1.00 54.66 75 ASP A CA 1
ATOM 553 C C . ASP A 1 75 ? 21.833 -12.392 7.644 1.00 54.66 75 ASP A C 1
ATOM 555 O O . ASP A 1 75 ? 20.969 -11.695 7.110 1.00 54.66 75 ASP A O 1
ATOM 559 N N . GLN A 1 76 ? 23.013 -11.866 7.986 1.00 61.91 76 GLN A N 1
ATOM 560 C CA . GLN A 1 76 ? 23.358 -10.459 7.730 1.00 61.91 76 GLN A CA 1
ATOM 561 C C . GLN A 1 76 ? 23.398 -10.132 6.228 1.00 61.91 76 GLN A C 1
ATOM 563 O O . GLN A 1 76 ? 23.177 -8.988 5.833 1.00 61.91 76 GLN A O 1
ATOM 568 N N . GLU A 1 77 ? 23.652 -11.135 5.389 1.00 64.44 77 GLU A N 1
ATOM 569 C CA . GLU A 1 77 ? 23.796 -10.983 3.942 1.00 64.44 77 GLU A CA 1
ATOM 570 C C . GLU A 1 77 ? 22.459 -10.676 3.251 1.00 64.44 77 GLU A C 1
ATOM 572 O O . GLU A 1 77 ? 22.372 -9.711 2.493 1.00 64.44 77 GLU A O 1
ATOM 577 N N . HIS A 1 78 ? 21.381 -11.391 3.596 1.00 62.56 78 HIS A N 1
ATOM 578 C CA . HIS A 1 78 ? 20.047 -11.144 3.033 1.00 62.56 78 HIS A CA 1
ATOM 579 C C . HIS A 1 78 ? 19.500 -9.753 3.388 1.00 62.56 78 HIS A C 1
ATOM 581 O O . HIS A 1 78 ? 18.879 -9.094 2.552 1.00 62.56 78 HIS A O 1
ATOM 587 N N . VAL A 1 79 ? 19.772 -9.270 4.606 1.00 68.75 79 VAL A N 1
ATOM 588 C CA . VAL A 1 79 ? 19.406 -7.905 5.023 1.00 68.75 79 VAL A CA 1
ATOM 589 C C . VAL A 1 79 ? 20.182 -6.861 4.215 1.00 68.75 79 VAL A C 1
ATOM 591 O O . VAL A 1 79 ? 19.630 -5.823 3.851 1.00 68.75 79 VAL A O 1
ATOM 594 N N . ASN A 1 80 ? 21.452 -7.128 3.901 1.00 76.00 80 ASN A N 1
ATOM 595 C CA . ASN A 1 80 ? 22.276 -6.211 3.121 1.00 76.00 80 ASN A CA 1
ATOM 596 C C . ASN A 1 80 ? 21.820 -6.125 1.653 1.00 76.00 80 ASN A C 1
ATOM 598 O O . ASN A 1 80 ? 21.705 -5.022 1.121 1.00 76.00 80 ASN A O 1
ATOM 602 N N . ILE A 1 81 ? 21.478 -7.261 1.031 1.00 76.44 81 ILE A N 1
ATOM 603 C CA . ILE A 1 81 ? 20.968 -7.316 -0.352 1.00 76.44 81 ILE A CA 1
ATOM 604 C C . ILE A 1 81 ? 19.648 -6.544 -0.479 1.00 76.44 81 ILE A C 1
ATOM 606 O O . ILE A 1 81 ? 19.518 -5.678 -1.344 1.00 76.44 81 ILE A O 1
ATOM 610 N N . GLY A 1 82 ? 18.693 -6.771 0.432 1.00 78.19 82 GLY A N 1
ATOM 611 C CA . GLY A 1 82 ? 17.410 -6.060 0.414 1.00 78.19 82 GLY A CA 1
ATOM 612 C C . GLY A 1 82 ? 17.565 -4.537 0.515 1.00 78.19 82 GLY A C 1
ATOM 613 O O . GLY A 1 82 ? 16.861 -3.792 -0.171 1.00 78.19 82 GLY A O 1
ATOM 614 N N . ASN A 1 83 ? 18.525 -4.069 1.318 1.00 86.75 83 ASN A N 1
ATOM 615 C CA . ASN A 1 83 ? 18.825 -2.644 1.458 1.00 86.75 83 ASN A CA 1
ATOM 616 C C . ASN A 1 83 ? 19.464 -2.044 0.199 1.00 86.75 83 ASN A C 1
ATOM 618 O O . ASN A 1 83 ? 19.201 -0.881 -0.113 1.00 86.75 83 ASN A O 1
ATOM 622 N N . GLU A 1 84 ? 20.308 -2.789 -0.517 1.00 93.44 84 GLU A N 1
ATOM 623 C CA . GLU A 1 84 ? 20.916 -2.290 -1.753 1.00 93.44 84 GLU A CA 1
ATOM 624 C C . GLU A 1 84 ? 19.887 -2.229 -2.888 1.00 93.44 84 GLU A C 1
ATOM 626 O O . GLU A 1 84 ? 19.774 -1.190 -3.540 1.00 93.44 84 GLU A O 1
ATOM 631 N N . ASN A 1 85 ? 19.035 -3.252 -3.015 1.00 93.62 85 ASN A N 1
ATOM 632 C CA . ASN A 1 85 ? 17.925 -3.265 -3.972 1.00 93.62 85 ASN A CA 1
ATOM 633 C C . ASN A 1 85 ? 16.961 -2.087 -3.748 1.00 93.62 85 ASN A C 1
ATOM 635 O O . ASN A 1 85 ? 16.517 -1.457 -4.707 1.00 93.62 85 ASN A O 1
ATOM 639 N N . ASP A 1 86 ? 16.676 -1.718 -2.493 1.00 94.00 86 ASP A N 1
ATOM 640 C CA . ASP A 1 86 ? 15.827 -0.556 -2.195 1.00 94.00 86 ASP A CA 1
ATOM 641 C C . ASP A 1 86 ? 16.473 0.756 -2.668 1.00 94.00 86 ASP A C 1
ATOM 643 O O . ASP A 1 86 ? 15.816 1.588 -3.297 1.00 94.00 86 ASP A O 1
ATOM 647 N N . LYS A 1 87 ? 17.790 0.924 -2.479 1.00 95.12 87 LYS A N 1
ATOM 648 C CA . LYS A 1 87 ? 18.510 2.090 -3.017 1.00 95.12 87 LYS A CA 1
ATOM 649 C C . LYS A 1 87 ? 18.443 2.133 -4.538 1.00 95.12 87 LYS A C 1
ATOM 651 O O . LYS A 1 87 ? 18.292 3.220 -5.095 1.00 95.12 87 LYS A O 1
ATOM 656 N N . GLU A 1 88 ? 18.566 0.996 -5.213 1.00 96.88 88 GLU A N 1
ATOM 657 C CA . GLU A 1 88 ? 18.457 0.938 -6.671 1.00 96.88 88 GLU A CA 1
ATOM 658 C C . GLU A 1 88 ? 17.058 1.296 -7.162 1.00 96.88 88 GLU A C 1
ATOM 660 O O . GLU A 1 88 ? 16.936 2.094 -8.092 1.00 96.88 88 GLU A O 1
ATOM 665 N N . ILE A 1 89 ? 16.012 0.817 -6.485 1.00 97.44 89 ILE A N 1
ATOM 666 C CA . ILE A 1 89 ? 14.620 1.209 -6.743 1.00 97.44 89 ILE A CA 1
ATOM 667 C C . ILE A 1 89 ? 14.465 2.733 -6.635 1.00 97.44 89 ILE A C 1
ATOM 669 O O . ILE A 1 89 ? 13.894 3.358 -7.530 1.00 97.44 89 ILE A O 1
ATOM 673 N N . ILE A 1 90 ? 15.013 3.359 -5.588 1.00 96.69 90 ILE A N 1
ATOM 674 C CA . ILE A 1 90 ? 14.957 4.819 -5.413 1.00 96.69 90 ILE A CA 1
ATOM 675 C C . ILE A 1 90 ? 15.765 5.560 -6.493 1.00 96.69 90 ILE A C 1
ATOM 677 O O . ILE A 1 90 ? 15.303 6.570 -7.028 1.00 96.69 90 ILE A O 1
ATOM 681 N N . ARG A 1 91 ? 16.955 5.070 -6.867 1.00 96.88 91 ARG A N 1
ATOM 682 C CA . ARG A 1 91 ? 17.747 5.654 -7.969 1.00 96.88 91 ARG A CA 1
ATOM 683 C C . ARG A 1 91 ? 17.015 5.539 -9.308 1.00 96.88 91 ARG A C 1
ATOM 685 O O . ARG A 1 91 ? 17.064 6.467 -10.113 1.00 96.88 91 ARG A O 1
ATOM 692 N N . ALA A 1 92 ? 16.351 4.414 -9.559 1.00 97.00 92 ALA A N 1
ATOM 693 C CA . ALA A 1 92 ? 15.571 4.185 -10.766 1.00 97.00 92 ALA A CA 1
ATOM 694 C C . ALA A 1 92 ? 14.329 5.085 -10.810 1.00 97.00 92 ALA A C 1
ATOM 696 O O . ALA A 1 92 ? 14.081 5.708 -11.842 1.00 97.00 92 ALA A O 1
ATOM 697 N N . SER A 1 93 ? 13.605 5.240 -9.694 1.00 95.81 93 SER A N 1
ATOM 698 C CA . SER A 1 93 ? 12.425 6.113 -9.644 1.00 95.81 93 SER A CA 1
ATOM 699 C C . SER A 1 93 ? 12.766 7.589 -9.851 1.00 95.81 93 SER A C 1
ATOM 701 O O . SER A 1 93 ? 11.980 8.315 -10.459 1.00 95.81 93 SER A O 1
ATOM 703 N N . ALA A 1 94 ? 13.966 8.026 -9.453 1.00 96.06 94 ALA A N 1
ATOM 704 C CA . ALA A 1 94 ? 14.454 9.384 -9.701 1.00 96.06 94 ALA A CA 1
ATOM 705 C C . ALA A 1 94 ? 14.581 9.734 -11.198 1.00 96.06 94 ALA A C 1
ATOM 707 O O . ALA A 1 94 ? 14.605 10.913 -11.546 1.00 96.06 94 ALA A O 1
ATOM 708 N N . LYS A 1 95 ? 14.618 8.737 -12.096 1.00 95.38 95 LYS A N 1
ATOM 709 C CA . LYS A 1 95 ? 14.584 8.956 -13.553 1.00 95.38 95 LYS A CA 1
ATOM 710 C C . LYS A 1 95 ? 13.189 9.342 -14.070 1.00 95.38 95 LYS A C 1
ATOM 712 O O . LYS A 1 95 ? 13.074 9.777 -15.211 1.00 95.38 95 LYS A O 1
ATOM 717 N N . GLY A 1 96 ? 12.135 9.178 -13.264 1.00 92.50 96 GLY A N 1
ATOM 718 C CA . GLY A 1 96 ? 10.754 9.521 -13.628 1.00 92.50 96 GLY A CA 1
ATOM 719 C C . GLY A 1 96 ? 10.104 8.572 -14.646 1.00 92.50 96 GLY A C 1
ATOM 720 O O . GLY A 1 96 ? 9.071 8.897 -15.239 1.00 92.50 96 GLY A O 1
ATOM 721 N N . THR A 1 97 ? 10.696 7.400 -14.884 1.00 96.12 97 THR A N 1
ATOM 722 C CA . THR A 1 97 ? 10.209 6.391 -15.835 1.00 96.12 97 THR A CA 1
ATOM 723 C C . THR A 1 97 ? 9.920 5.078 -15.109 1.00 96.12 97 THR A C 1
ATOM 725 O O . THR A 1 97 ? 10.674 4.667 -14.228 1.00 96.12 97 THR A O 1
ATOM 728 N N . HIS A 1 98 ? 8.801 4.428 -15.440 1.00 97.38 98 HIS A N 1
ATOM 729 C CA . HIS A 1 98 ? 8.435 3.152 -14.811 1.00 97.38 98 HIS A CA 1
ATOM 730 C C . HIS A 1 98 ? 9.266 2.002 -15.392 1.00 97.38 98 HIS A C 1
ATOM 732 O O . HIS A 1 98 ? 9.553 1.030 -14.705 1.00 97.38 98 HIS A O 1
ATOM 738 N N . GLU A 1 99 ? 9.732 2.166 -16.627 1.00 98.19 99 GLU A 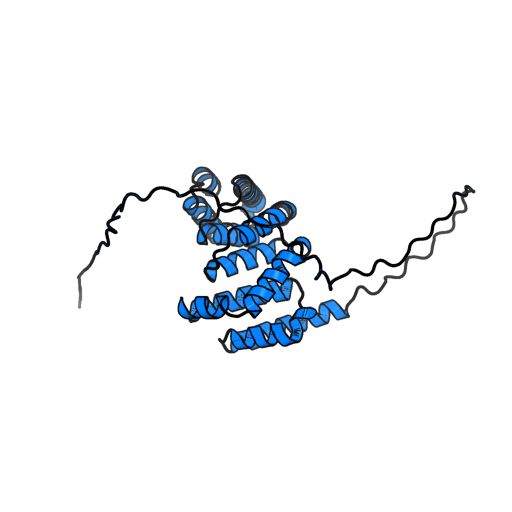N 1
ATOM 739 C CA . GLU A 1 99 ? 10.619 1.260 -17.342 1.00 98.19 99 GLU A CA 1
ATOM 740 C C . GLU A 1 99 ? 11.918 1.036 -16.557 1.00 98.19 99 GLU A C 1
ATOM 742 O O . GLU A 1 99 ? 12.324 -0.103 -16.354 1.00 98.19 99 GLU A O 1
ATOM 747 N N . ALA A 1 100 ? 12.501 2.103 -15.995 1.00 97.81 100 ALA A N 1
ATOM 748 C CA . ALA A 1 100 ? 13.697 1.989 -15.166 1.00 97.81 100 ALA A CA 1
ATOM 749 C C . ALA A 1 100 ? 13.455 1.188 -13.877 1.00 97.81 100 ALA A C 1
ATOM 751 O O . ALA A 1 100 ? 14.356 0.489 -13.421 1.00 97.81 100 ALA A O 1
ATOM 752 N N . LEU A 1 101 ? 12.261 1.282 -13.279 1.00 97.81 101 LEU A N 1
ATOM 753 C CA . LEU A 1 101 ? 11.896 0.452 -12.127 1.00 97.81 101 LEU A CA 1
ATOM 754 C C . LEU A 1 101 ? 11.731 -1.010 -12.536 1.00 97.81 101 LEU A C 1
ATOM 756 O O . LEU A 1 101 ? 12.191 -1.898 -11.824 1.00 97.81 101 LEU A O 1
ATOM 760 N N . TYR A 1 102 ? 11.104 -1.267 -13.681 1.00 98.50 102 TYR A N 1
ATOM 761 C CA . TYR A 1 102 ? 10.945 -2.625 -14.189 1.00 98.50 102 TYR A CA 1
ATOM 762 C C . TYR A 1 102 ? 12.263 -3.278 -14.570 1.00 98.50 102 TYR A C 1
ATOM 764 O O . TYR A 1 102 ? 12.396 -4.479 -14.362 1.00 98.50 102 TYR A O 1
ATOM 772 N N . ASP A 1 103 ? 13.251 -2.525 -15.046 1.00 98.19 103 ASP A N 1
ATOM 773 C CA . ASP A 1 103 ? 14.593 -3.064 -15.279 1.00 98.19 103 ASP A CA 1
ATOM 774 C C . ASP A 1 103 ? 15.221 -3.588 -13.978 1.00 98.19 103 ASP A C 1
ATOM 776 O O . ASP A 1 103 ? 15.776 -4.685 -13.971 1.00 98.19 103 ASP A O 1
ATOM 780 N N . VAL A 1 104 ? 15.045 -2.878 -12.855 1.00 98.00 104 VAL A N 1
ATOM 781 C CA . VAL A 1 104 ? 15.499 -3.348 -11.531 1.00 98.00 104 VAL A CA 1
ATOM 782 C C . VAL A 1 104 ? 14.746 -4.612 -11.110 1.00 98.00 104 VAL A C 1
ATOM 784 O O . VAL A 1 104 ? 15.362 -5.570 -10.653 1.00 98.00 104 VAL A O 1
ATOM 787 N N . VAL A 1 105 ? 13.423 -4.660 -11.306 1.00 97.88 105 VAL A N 1
ATOM 788 C CA . VAL A 1 105 ? 12.612 -5.851 -10.982 1.00 97.88 105 VAL A CA 1
ATOM 789 C C . VAL A 1 105 ? 13.023 -7.055 -11.833 1.00 97.88 105 VAL A C 1
ATOM 791 O O . VAL A 1 105 ? 13.099 -8.166 -11.322 1.00 97.88 105 VAL A O 1
ATOM 794 N N . LYS A 1 106 ? 13.307 -6.863 -13.123 1.00 97.81 106 LYS A N 1
ATOM 795 C CA . LYS A 1 106 ? 13.749 -7.944 -14.018 1.00 97.81 106 LYS A CA 1
ATOM 796 C C . LYS A 1 106 ? 15.134 -8.461 -13.645 1.00 97.81 106 LYS A C 1
ATOM 798 O O . LYS A 1 106 ? 15.378 -9.654 -13.782 1.00 97.81 106 LYS A O 1
ATOM 803 N N . LEU A 1 107 ? 16.023 -7.575 -13.199 1.00 97.25 107 LEU A N 1
ATOM 804 C CA . LEU A 1 107 ? 17.397 -7.930 -12.857 1.00 97.25 107 LEU A CA 1
ATOM 805 C C . LEU A 1 107 ? 17.510 -8.590 -11.476 1.00 97.25 107 LEU A C 1
ATOM 807 O O . LEU A 1 107 ? 18.262 -9.546 -11.327 1.00 97.25 107 LEU A O 1
ATOM 811 N N . HIS A 1 108 ? 16.748 -8.109 -10.491 1.00 95.94 108 HIS A N 1
ATOM 812 C CA . HIS A 1 108 ? 16.903 -8.484 -9.080 1.00 95.94 108 HIS A CA 1
ATOM 813 C C . HIS A 1 108 ? 15.655 -9.121 -8.457 1.00 95.94 108 HIS A C 1
ATOM 815 O O . HIS A 1 108 ? 15.637 -9.387 -7.259 1.00 95.94 108 HIS A O 1
ATOM 821 N N . GLY A 1 109 ? 14.594 -9.370 -9.228 1.00 93.56 109 GLY A N 1
ATOM 822 C CA . GLY A 1 109 ? 13.288 -9.782 -8.700 1.00 93.56 109 GLY A CA 1
ATOM 823 C C . GLY A 1 109 ? 13.297 -11.069 -7.871 1.00 93.56 109 GLY A C 1
ATOM 824 O O . GLY A 1 109 ? 12.467 -11.216 -6.979 1.00 93.56 109 GLY A O 1
ATOM 825 N N . GLU A 1 110 ? 14.240 -11.982 -8.111 1.00 93.75 110 GLU A N 1
ATOM 826 C CA . GLU A 1 110 ? 14.399 -13.204 -7.303 1.00 93.75 110 GLU A CA 1
ATOM 827 C C . GLU A 1 110 ? 14.919 -12.918 -5.884 1.00 93.75 110 GLU A C 1
ATOM 829 O O . GLU A 1 110 ? 14.635 -13.669 -4.952 1.00 93.75 110 GLU A O 1
ATOM 834 N N . GLU A 1 111 ? 15.628 -11.804 -5.708 1.00 95.19 111 GLU A N 1
ATOM 835 C CA . GLU A 1 111 ? 16.216 -11.350 -4.445 1.00 95.19 111 GLU A CA 1
ATOM 836 C C . GLU A 1 111 ? 15.356 -10.279 -3.754 1.00 95.19 111 GLU A C 1
ATOM 838 O O . GLU A 1 111 ? 15.749 -9.711 -2.731 1.00 95.19 111 GLU A O 1
ATOM 843 N N . PHE A 1 112 ? 14.179 -9.968 -4.306 1.00 96.38 112 PHE A N 1
ATOM 844 C CA . PHE A 1 112 ? 13.296 -8.966 -3.727 1.00 96.38 112 PHE A CA 1
ATOM 845 C C . PHE A 1 112 ? 12.741 -9.426 -2.381 1.00 96.38 112 PHE A C 1
ATOM 847 O O . PHE A 1 112 ? 12.088 -10.463 -2.244 1.00 96.38 112 PHE A O 1
ATOM 854 N N . THR A 1 113 ? 12.931 -8.565 -1.389 1.00 96.50 113 THR A N 1
ATOM 855 C CA . THR A 1 113 ? 12.217 -8.636 -0.118 1.00 96.50 113 THR A CA 1
ATOM 856 C C . THR A 1 113 ? 10.825 -8.017 -0.248 1.00 96.50 113 THR A C 1
ATOM 858 O O . THR A 1 113 ? 10.520 -7.276 -1.188 1.00 96.50 113 THR A O 1
ATOM 861 N N . GLU A 1 114 ? 9.970 -8.255 0.742 1.00 96.75 114 GLU A N 1
ATOM 862 C CA . GLU A 1 114 ? 8.635 -7.658 0.838 1.00 96.75 114 GLU A CA 1
ATOM 863 C C . GLU A 1 114 ? 8.697 -6.123 0.866 1.00 96.75 114 GLU A C 1
ATOM 865 O O . GLU A 1 114 ? 7.833 -5.446 0.303 1.00 96.75 114 GLU A O 1
ATOM 870 N N . THR A 1 115 ? 9.755 -5.570 1.471 1.00 96.62 115 THR A N 1
ATOM 871 C CA . THR A 1 115 ? 10.019 -4.128 1.477 1.00 96.62 115 THR A CA 1
ATOM 872 C C . THR A 1 115 ? 10.301 -3.624 0.070 1.00 96.62 115 THR A C 1
ATOM 874 O O . THR A 1 115 ? 9.713 -2.623 -0.323 1.00 96.62 115 THR A O 1
ATOM 877 N N . ASN A 1 116 ? 11.119 -4.336 -0.714 1.00 97.81 116 ASN A N 1
ATOM 878 C CA . ASN A 1 116 ? 11.418 -3.936 -2.089 1.00 97.81 116 ASN A CA 1
ATOM 879 C C . ASN A 1 116 ? 10.141 -3.889 -2.934 1.00 97.81 116 ASN A C 1
ATOM 881 O O . ASN A 1 116 ? 9.881 -2.881 -3.583 1.00 97.81 116 ASN A O 1
ATOM 885 N N . VAL A 1 117 ? 9.290 -4.917 -2.849 1.00 98.44 117 VAL A N 1
ATOM 886 C CA . VAL A 1 117 ? 8.011 -4.953 -3.580 1.00 98.44 117 VAL A CA 1
ATOM 887 C C . VAL A 1 117 ? 7.104 -3.782 -3.181 1.00 98.44 117 VAL A C 1
ATOM 889 O O . VAL A 1 117 ? 6.577 -3.083 -4.049 1.00 98.44 117 VAL A O 1
ATOM 892 N N . ALA A 1 118 ? 6.949 -3.519 -1.878 1.00 98.12 118 ALA A N 1
ATOM 893 C CA . ALA A 1 118 ? 6.133 -2.408 -1.390 1.00 98.12 118 ALA A CA 1
ATOM 894 C C . ALA A 1 118 ? 6.686 -1.037 -1.823 1.00 98.12 118 ALA A C 1
ATOM 896 O O . ALA A 1 118 ? 5.918 -0.171 -2.256 1.00 98.12 118 ALA A O 1
ATOM 897 N N . THR A 1 119 ? 8.009 -0.841 -1.766 1.00 98.19 119 THR A N 1
ATOM 898 C CA . THR A 1 119 ? 8.663 0.376 -2.262 1.00 98.19 119 THR A CA 1
ATOM 899 C C . THR A 1 119 ? 8.430 0.536 -3.760 1.00 98.19 119 THR A C 1
ATOM 901 O O . THR A 1 119 ? 8.041 1.623 -4.186 1.00 98.19 119 THR A O 1
ATOM 904 N N . THR A 1 120 ? 8.592 -0.520 -4.561 1.00 98.62 120 THR A N 1
ATOM 905 C CA . THR A 1 120 ? 8.372 -0.469 -6.012 1.00 98.62 120 THR A CA 1
ATOM 906 C C . THR A 1 120 ? 6.949 -0.029 -6.350 1.00 98.62 120 THR A C 1
ATOM 908 O O . THR A 1 120 ? 6.792 0.905 -7.135 1.00 98.62 120 THR A O 1
ATOM 911 N N . PHE A 1 121 ? 5.914 -0.605 -5.726 1.00 98.69 121 PHE A N 1
ATOM 912 C CA . PHE A 1 121 ? 4.526 -0.168 -5.945 1.00 98.69 121 PHE A CA 1
ATOM 913 C C . PHE A 1 121 ? 4.311 1.307 -5.596 1.00 98.69 121 PHE A C 1
ATOM 915 O O . PHE A 1 121 ? 3.709 2.045 -6.376 1.00 98.69 121 PHE A O 1
ATOM 922 N N . ASN A 1 122 ? 4.857 1.759 -4.467 1.00 98.19 122 ASN A N 1
ATOM 923 C CA . ASN A 1 122 ? 4.769 3.156 -4.052 1.00 98.19 122 ASN A CA 1
ATOM 924 C C . ASN A 1 122 ? 5.461 4.105 -5.046 1.00 98.19 122 ASN A C 1
ATOM 926 O O . ASN A 1 122 ? 4.946 5.180 -5.346 1.00 98.19 122 ASN A O 1
ATOM 930 N N . GLN A 1 123 ? 6.618 3.722 -5.594 1.00 98.50 123 GLN A N 1
ATOM 931 C CA . GLN A 1 123 ? 7.293 4.524 -6.618 1.00 98.50 123 GLN A CA 1
ATOM 932 C C . GLN A 1 123 ? 6.524 4.528 -7.946 1.00 98.50 123 GLN A C 1
ATOM 934 O O . GLN A 1 123 ? 6.416 5.580 -8.575 1.00 98.50 123 GLN A O 1
ATOM 939 N N . LEU A 1 124 ? 5.941 3.396 -8.350 1.00 98.56 124 LEU A N 1
ATOM 940 C CA . LEU A 1 124 ? 5.090 3.322 -9.540 1.00 98.56 124 LEU A CA 1
ATOM 941 C C . LEU A 1 124 ? 3.871 4.241 -9.414 1.00 98.56 124 LEU A C 1
ATOM 943 O O . LEU A 1 124 ? 3.591 4.989 -10.347 1.00 98.56 124 LEU A O 1
ATOM 947 N N . ALA A 1 125 ? 3.194 4.246 -8.262 1.00 98.12 125 ALA A N 1
ATOM 948 C CA . ALA A 1 125 ? 2.056 5.130 -8.010 1.00 98.12 125 ALA A CA 1
ATOM 949 C C . ALA A 1 125 ? 2.435 6.616 -8.147 1.00 98.12 125 ALA A C 1
ATOM 951 O O . ALA A 1 125 ? 1.741 7.365 -8.834 1.00 98.12 125 ALA A O 1
ATOM 952 N N . LYS A 1 126 ? 3.589 7.030 -7.603 1.00 98.00 126 LYS A N 1
ATOM 953 C CA . LYS A 1 126 ? 4.106 8.406 -7.739 1.00 98.00 126 LYS A CA 1
ATOM 954 C C . LYS A 1 126 ? 4.433 8.785 -9.182 1.00 98.00 126 LYS A C 1
ATOM 956 O O . LYS A 1 126 ? 4.121 9.891 -9.617 1.00 98.00 126 LYS A O 1
ATOM 961 N N . ILE A 1 127 ? 5.062 7.884 -9.936 1.00 97.50 127 ILE A N 1
ATOM 962 C CA . ILE A 1 127 ? 5.352 8.113 -11.360 1.00 97.50 127 ILE A CA 1
ATOM 963 C C . ILE A 1 127 ? 4.044 8.221 -12.151 1.00 97.50 127 ILE A C 1
ATOM 965 O O . ILE A 1 127 ? 3.917 9.075 -13.029 1.00 97.50 127 ILE A O 1
ATOM 969 N N . ALA A 1 128 ? 3.058 7.383 -11.835 1.00 97.44 128 ALA A N 1
ATOM 970 C CA . ALA A 1 128 ? 1.755 7.415 -12.479 1.00 97.44 128 ALA A CA 1
ATOM 971 C C . ALA A 1 128 ? 0.995 8.713 -12.184 1.00 97.44 128 ALA A C 1
ATOM 973 O O . ALA A 1 128 ? 0.394 9.280 -13.088 1.00 97.44 128 ALA A O 1
ATOM 974 N N . GLU A 1 129 ? 1.062 9.224 -10.952 1.00 96.44 129 GLU A N 1
ATOM 975 C CA . GLU A 1 129 ? 0.474 10.514 -10.580 1.00 96.44 129 GLU A CA 1
ATOM 976 C C . GLU A 1 129 ? 1.035 11.660 -11.436 1.00 96.44 129 GLU A C 1
ATOM 978 O O . GLU A 1 129 ? 0.275 12.487 -11.936 1.00 96.44 129 GLU A O 1
ATOM 983 N N . GLN A 1 130 ? 2.348 11.666 -11.689 1.00 95.44 130 GLN A N 1
ATOM 984 C CA . GLN A 1 130 ? 2.998 12.668 -12.543 1.00 95.44 130 GLN A CA 1
ATOM 985 C C . GLN A 1 130 ? 2.587 12.559 -14.018 1.00 95.44 130 GLN A C 1
ATOM 987 O O . GLN A 1 130 ? 2.556 13.564 -14.727 1.00 95.44 130 GLN A O 1
ATOM 992 N N . LYS A 1 131 ? 2.299 11.341 -14.488 1.00 95.00 131 LYS A N 1
ATOM 993 C CA . LYS A 1 131 ? 1.984 11.040 -15.893 1.00 95.00 131 LYS A CA 1
ATOM 994 C C . LYS A 1 131 ? 0.480 10.968 -16.194 1.00 95.00 131 LYS A C 1
ATOM 996 O O . LYS A 1 131 ? 0.111 10.860 -17.360 1.00 95.00 131 LYS A O 1
ATOM 1001 N N . GLY A 1 132 ? -0.383 11.027 -15.182 1.00 95.81 132 GLY A N 1
ATOM 1002 C CA . GLY A 1 132 ? -1.833 10.906 -15.337 1.00 95.81 132 GLY A CA 1
ATOM 1003 C C . GLY A 1 132 ? -2.288 9.515 -15.800 1.00 95.81 132 GLY A C 1
ATOM 1004 O O . GLY A 1 132 ? -1.615 8.505 -15.576 1.00 95.81 132 GLY A O 1
ATOM 1005 N N . ASP A 1 133 ? -3.453 9.461 -16.445 1.00 95.06 133 ASP A N 1
ATOM 1006 C CA . ASP A 1 133 ? -4.120 8.200 -16.802 1.00 95.06 133 ASP A CA 1
ATOM 1007 C C . ASP A 1 133 ? -3.333 7.365 -17.825 1.00 95.06 133 ASP A C 1
ATOM 1009 O O . ASP A 1 133 ? -3.274 6.140 -17.701 1.00 95.06 133 ASP A O 1
ATOM 1013 N N . ASP A 1 134 ? -2.642 8.007 -18.772 1.00 94.44 134 ASP A N 1
ATOM 1014 C CA . ASP A 1 134 ? -1.778 7.311 -19.735 1.00 94.44 134 ASP A CA 1
ATOM 1015 C C . ASP A 1 134 ? -0.607 6.606 -19.034 1.00 94.44 134 ASP A C 1
ATOM 1017 O O . ASP A 1 134 ? -0.244 5.481 -19.381 1.00 94.44 134 ASP A O 1
ATOM 1021 N N . GLY A 1 135 ? -0.047 7.238 -17.995 1.00 95.50 135 GLY A N 1
ATOM 1022 C CA . GLY A 1 135 ? 1.003 6.649 -17.167 1.00 95.50 135 GLY A CA 1
ATOM 1023 C C . GLY A 1 135 ? 0.526 5.415 -16.407 1.00 95.50 135 GLY A C 1
ATOM 1024 O O . GLY A 1 135 ? 1.212 4.393 -16.407 1.00 95.50 135 GLY A O 1
ATOM 1025 N N . LYS A 1 136 ? -0.669 5.487 -15.811 1.00 97.62 136 LYS A N 1
ATOM 1026 C CA . LYS A 1 136 ? -1.310 4.347 -15.136 1.00 97.62 136 LYS A CA 1
ATOM 1027 C C . LYS A 1 136 ? -1.538 3.191 -16.104 1.00 97.62 136 LYS A C 1
ATOM 1029 O O . LYS A 1 136 ? -1.163 2.061 -15.806 1.00 97.62 136 LYS A O 1
ATOM 1034 N N . ALA A 1 137 ? -2.098 3.481 -17.277 1.00 97.19 137 ALA A N 1
ATOM 1035 C CA . ALA A 1 137 ? -2.378 2.476 -18.294 1.00 97.19 137 ALA A CA 1
ATOM 1036 C C . ALA A 1 137 ? -1.100 1.812 -18.831 1.00 97.19 137 ALA A C 1
ATOM 1038 O O . ALA A 1 137 ? -1.110 0.610 -19.085 1.00 97.19 137 ALA A O 1
ATOM 1039 N N . ALA A 1 138 ? -0.009 2.566 -19.001 1.00 97.44 138 ALA A N 1
ATOM 1040 C CA . ALA A 1 138 ? 1.279 2.015 -19.420 1.00 97.44 138 ALA A CA 1
ATOM 1041 C C . ALA A 1 138 ? 1.862 1.061 -18.365 1.00 97.44 138 ALA A C 1
ATOM 1043 O O . ALA A 1 138 ? 2.216 -0.066 -18.697 1.00 97.44 138 ALA A O 1
ATOM 1044 N N . ILE A 1 139 ? 1.867 1.480 -17.094 1.00 98.38 139 ILE A N 1
ATOM 1045 C CA . ILE A 1 139 ? 2.326 0.669 -15.953 1.00 98.38 139 ILE A CA 1
ATOM 1046 C C . ILE A 1 139 ? 1.537 -0.641 -15.871 1.00 98.38 139 ILE A C 1
ATOM 1048 O O . ILE A 1 139 ? 2.121 -1.716 -15.833 1.00 98.38 139 ILE A O 1
ATOM 1052 N N . GLN A 1 140 ? 0.204 -0.575 -15.898 1.00 97.88 140 GLN A N 1
ATOM 1053 C CA . GLN A 1 140 ? -0.630 -1.769 -15.737 1.00 97.88 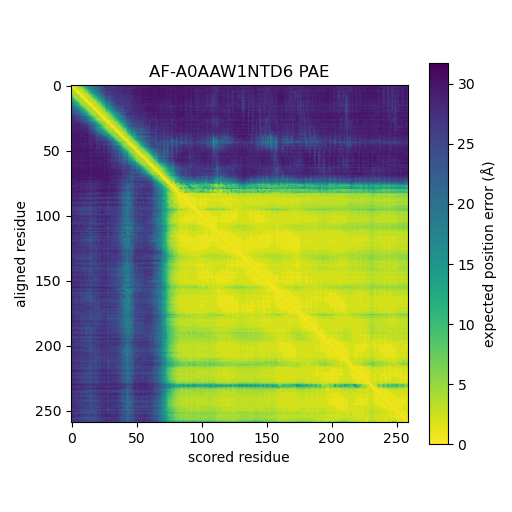140 GLN A CA 1
ATOM 1054 C C . GLN A 1 140 ? -0.521 -2.773 -16.896 1.00 97.88 140 GLN A C 1
ATOM 1056 O O . GLN A 1 140 ? -0.812 -3.949 -16.699 1.00 97.88 140 GLN A O 1
ATOM 1061 N N . LYS A 1 141 ? -0.141 -2.331 -18.103 1.00 97.44 141 LYS A N 1
ATOM 1062 C CA . LYS A 1 141 ? 0.001 -3.204 -19.282 1.00 97.44 141 LYS A CA 1
ATOM 1063 C C . LYS A 1 141 ? 1.332 -3.952 -19.330 1.00 97.44 141 LYS A C 1
ATOM 1065 O O . LYS A 1 141 ? 1.450 -4.899 -20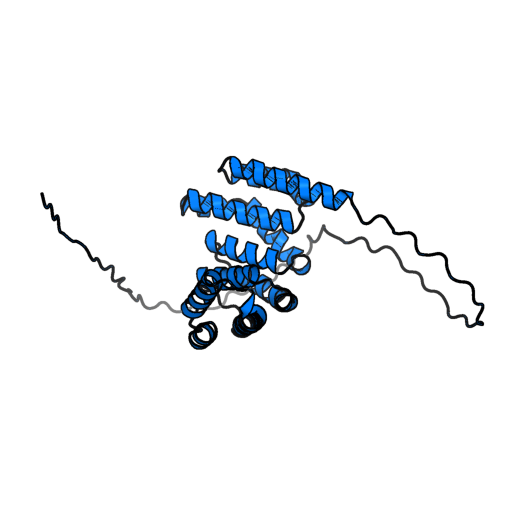.108 1.00 97.44 141 LYS A O 1
ATOM 1070 N N . ASP A 1 142 ? 2.335 -3.522 -18.569 1.00 98.12 142 ASP A N 1
ATOM 1071 C CA . ASP A 1 142 ? 3.640 -4.176 -18.573 1.00 98.12 142 ASP A CA 1
ATOM 1072 C C . ASP A 1 142 ? 3.565 -5.530 -17.837 1.00 98.12 142 ASP A C 1
ATOM 1074 O O . ASP A 1 142 ? 3.079 -5.587 -16.705 1.00 98.12 142 ASP A O 1
ATOM 1078 N N . PRO A 1 143 ? 4.081 -6.631 -18.414 1.00 98.12 143 PRO A N 1
ATOM 1079 C CA . PRO A 1 143 ? 4.092 -7.939 -17.754 1.00 98.12 143 PRO A CA 1
ATOM 1080 C C . PRO A 1 143 ? 4.764 -7.939 -16.373 1.00 98.12 143 PRO A C 1
ATOM 1082 O O . PRO A 1 143 ? 4.365 -8.689 -15.486 1.00 98.12 143 PRO A O 1
ATOM 1085 N N . THR A 1 144 ? 5.753 -7.069 -16.161 1.00 98.44 144 THR A N 1
ATOM 1086 C CA . THR A 1 144 ? 6.475 -6.919 -14.889 1.00 98.44 144 THR A CA 1
ATOM 1087 C C . THR A 1 144 ? 5.554 -6.436 -13.772 1.00 98.44 144 THR A C 1
ATOM 1089 O O . THR A 1 144 ? 5.749 -6.796 -12.611 1.00 98.44 144 THR A O 1
ATOM 1092 N N . PHE A 1 145 ? 4.514 -5.665 -14.103 1.00 98.56 145 PHE A N 1
ATOM 1093 C CA . PHE A 1 145 ? 3.484 -5.284 -13.142 1.00 98.56 145 PHE A CA 1
ATOM 1094 C C . PHE A 1 145 ? 2.747 -6.513 -12.604 1.00 98.56 145 PHE A C 1
ATOM 1096 O O . PHE A 1 145 ? 2.584 -6.653 -11.394 1.00 98.56 145 PHE A O 1
ATOM 1103 N N . HIS A 1 146 ? 2.366 -7.441 -13.484 1.00 97.50 146 HIS A N 1
ATOM 1104 C CA . HIS A 1 146 ? 1.719 -8.689 -13.081 1.00 97.50 146 HIS A CA 1
ATOM 1105 C C . HIS A 1 146 ? 2.651 -9.582 -12.262 1.00 97.50 146 HIS A C 1
ATOM 1107 O O . HIS A 1 146 ? 2.220 -10.112 -11.242 1.00 97.50 146 HIS A O 1
ATOM 1113 N N . THR A 1 147 ? 3.940 -9.646 -12.607 1.00 98.00 147 THR A N 1
ATOM 1114 C CA . THR A 1 147 ? 4.946 -10.328 -11.780 1.00 98.00 147 THR A CA 1
ATOM 1115 C C . THR A 1 147 ? 4.974 -9.782 -10.348 1.00 98.00 147 THR A C 1
ATOM 1117 O O . THR A 1 147 ? 4.995 -10.558 -9.394 1.00 98.00 147 THR A O 1
ATOM 1120 N N . LEU A 1 148 ? 4.919 -8.457 -10.166 1.00 98.38 148 LEU A N 1
ATOM 1121 C CA . LEU A 1 148 ? 4.856 -7.848 -8.832 1.00 98.38 148 LEU A CA 1
ATOM 1122 C C . LEU A 1 148 ? 3.558 -8.210 -8.094 1.00 98.38 148 LEU A C 1
ATOM 1124 O O . LEU A 1 148 ? 3.597 -8.500 -6.899 1.00 98.38 148 LEU A O 1
ATOM 1128 N N . ILE A 1 149 ? 2.413 -8.233 -8.786 1.00 98.12 149 ILE A N 1
ATOM 1129 C CA . ILE A 1 149 ? 1.142 -8.693 -8.199 1.00 98.12 149 ILE A CA 1
ATOM 1130 C C . ILE A 1 149 ? 1.264 -10.148 -7.738 1.00 98.12 149 ILE A C 1
ATOM 1132 O O . ILE A 1 149 ? 0.887 -10.465 -6.608 1.00 98.12 149 ILE A O 1
ATOM 1136 N N . ASP A 1 150 ? 1.840 -11.022 -8.560 1.00 97.00 150 ASP A N 1
ATOM 1137 C CA . ASP A 1 150 ? 2.031 -12.432 -8.226 1.00 97.00 150 ASP A CA 1
ATOM 1138 C C . ASP A 1 150 ? 2.961 -12.605 -7.020 1.00 97.00 150 ASP A C 1
ATOM 1140 O O . ASP A 1 150 ? 2.648 -13.381 -6.115 1.00 97.00 150 ASP A O 1
ATOM 1144 N N . MET A 1 151 ? 4.042 -11.822 -6.923 1.00 97.62 151 MET A N 1
ATOM 1145 C CA . MET A 1 151 ? 4.914 -11.794 -5.740 1.00 97.62 151 MET A CA 1
ATOM 1146 C C . MET A 1 151 ? 4.143 -11.430 -4.463 1.00 97.62 151 MET A C 1
ATOM 1148 O O . MET A 1 151 ? 4.365 -12.038 -3.410 1.00 97.62 151 MET A O 1
ATOM 1152 N N . VAL A 1 152 ? 3.213 -10.472 -4.535 1.00 97.31 152 VAL A N 1
ATOM 1153 C CA . VAL A 1 152 ? 2.359 -10.097 -3.397 1.00 97.31 152 VAL A CA 1
ATOM 1154 C C . VAL A 1 152 ? 1.371 -11.209 -3.076 1.00 97.31 152 VAL A C 1
ATOM 1156 O O . VAL A 1 152 ? 1.291 -11.642 -1.929 1.00 97.31 152 VAL A O 1
ATOM 1159 N N . VAL A 1 153 ? 0.631 -11.723 -4.058 1.00 95.56 153 VAL A N 1
ATOM 1160 C CA . VAL A 1 153 ? -0.418 -12.726 -3.825 1.00 95.56 153 VAL A CA 1
ATOM 1161 C C . VAL A 1 153 ? 0.185 -14.055 -3.360 1.00 95.56 153 VAL A C 1
ATOM 1163 O O . VAL A 1 153 ? -0.333 -14.671 -2.426 1.00 95.56 153 VAL A O 1
ATOM 1166 N N . MET A 1 154 ? 1.296 -14.504 -3.937 1.00 94.12 154 MET A N 1
ATOM 1167 C CA . MET A 1 154 ? 1.984 -15.725 -3.502 1.00 94.12 154 MET A CA 1
ATOM 1168 C C . MET A 1 154 ? 2.711 -15.517 -2.170 1.00 94.12 154 MET A C 1
ATOM 1170 O O . MET A 1 154 ? 2.658 -16.381 -1.295 1.00 94.12 154 MET A O 1
ATOM 1174 N N . GLY A 1 155 ? 3.320 -14.345 -1.964 1.00 94.12 155 GLY A N 1
ATOM 1175 C CA . GLY A 1 155 ? 4.091 -14.010 -0.767 1.00 94.12 155 GLY A CA 1
ATOM 1176 C C . GLY A 1 155 ? 3.294 -13.439 0.408 1.00 94.12 155 GLY A C 1
ATOM 1177 O O . GLY A 1 155 ? 3.873 -13.275 1.475 1.00 94.12 155 GLY A O 1
ATOM 1178 N N . ARG A 1 156 ? 1.990 -13.161 0.267 1.00 91.69 156 ARG A N 1
ATOM 1179 C CA . ARG A 1 156 ? 1.136 -12.375 1.194 1.00 91.69 156 ARG A CA 1
ATOM 1180 C C . ARG A 1 156 ? 1.298 -12.653 2.693 1.00 91.69 156 ARG A C 1
ATOM 1182 O O . ARG A 1 156 ? 1.154 -11.748 3.504 1.00 91.69 156 ARG A O 1
ATOM 1189 N N . ARG A 1 157 ? 1.620 -13.891 3.083 1.00 93.00 157 ARG A N 1
ATOM 1190 C CA . ARG A 1 157 ? 1.839 -14.264 4.493 1.00 93.00 157 ARG A CA 1
ATOM 1191 C C . ARG A 1 157 ? 3.119 -13.672 5.090 1.00 93.00 157 ARG A C 1
ATOM 1193 O O . ARG A 1 157 ? 3.169 -13.494 6.307 1.00 93.00 157 ARG A O 1
ATOM 1200 N N . ARG A 1 158 ? 4.121 -13.364 4.265 1.00 95.19 158 ARG A N 1
ATOM 1201 C CA . ARG A 1 158 ? 5.415 -12.796 4.672 1.00 95.19 158 ARG A CA 1
ATOM 1202 C C . ARG A 1 158 ? 5.341 -11.293 4.935 1.00 95.19 158 ARG A C 1
ATOM 1204 O O . ARG A 1 158 ? 5.980 -10.817 5.862 1.00 95.19 158 ARG A O 1
ATOM 1211 N N . TYR A 1 159 ? 4.485 -10.584 4.202 1.00 96.12 159 TYR A N 1
ATOM 1212 C CA . TYR A 1 159 ? 4.322 -9.136 4.331 1.00 96.12 159 TYR A CA 1
ATOM 1213 C C . TYR A 1 159 ? 3.728 -8.741 5.677 1.00 96.12 159 TYR A C 1
ATOM 1215 O O . TYR A 1 159 ? 2.764 -9.357 6.140 1.00 96.12 159 TYR A O 1
ATOM 1223 N N . ASP A 1 160 ? 4.246 -7.692 6.299 1.00 95.88 160 ASP A N 1
ATOM 1224 C CA . ASP A 1 160 ? 3.576 -7.070 7.434 1.00 95.88 160 ASP A CA 1
ATOM 1225 C C . ASP A 1 160 ? 2.354 -6.236 6.992 1.00 95.88 160 ASP A C 1
ATOM 1227 O O . ASP A 1 160 ? 2.072 -6.046 5.805 1.00 95.88 160 ASP A O 1
ATOM 1231 N N . VAL A 1 161 ? 1.580 -5.758 7.968 1.00 96.19 161 VAL A N 1
ATOM 1232 C CA . VAL A 1 161 ? 0.364 -4.979 7.693 1.00 96.19 161 VAL A CA 1
ATOM 1233 C C . VAL A 1 161 ? 0.659 -3.626 7.042 1.00 96.19 161 VAL A C 1
ATOM 1235 O O . VAL A 1 161 ? -0.136 -3.162 6.229 1.00 96.19 161 VAL A O 1
ATOM 1238 N N . LYS A 1 162 ? 1.805 -3.011 7.348 1.00 96.44 162 LYS A N 1
ATOM 1239 C CA . LYS A 1 162 ? 2.203 -1.715 6.795 1.00 96.44 162 LYS A CA 1
ATOM 1240 C C . LYS A 1 162 ? 2.540 -1.845 5.314 1.00 96.44 162 LYS A C 1
ATOM 1242 O O . LYS A 1 162 ? 2.089 -1.031 4.514 1.00 96.44 162 LYS A O 1
ATOM 1247 N N . GLN A 1 163 ? 3.283 -2.881 4.940 1.00 97.38 163 GLN A N 1
ATOM 1248 C CA . GLN A 1 163 ? 3.623 -3.177 3.554 1.00 97.38 163 GLN A CA 1
ATOM 1249 C C . GLN A 1 163 ? 2.365 -3.504 2.742 1.00 97.38 163 GLN A C 1
ATOM 1251 O O . GLN A 1 163 ? 2.172 -2.930 1.674 1.00 97.38 163 GLN A O 1
ATOM 1256 N N . LEU A 1 164 ? 1.468 -4.358 3.255 1.00 97.06 164 LEU A N 1
ATOM 1257 C CA . LEU A 1 164 ? 0.217 -4.681 2.556 1.00 97.06 164 LEU A CA 1
ATOM 1258 C C . LEU A 1 164 ? -0.699 -3.459 2.402 1.00 97.06 164 LEU A C 1
ATOM 1260 O O . LEU A 1 164 ? -1.277 -3.276 1.333 1.00 97.06 164 LEU A O 1
ATOM 1264 N N . ALA A 1 165 ? -0.817 -2.618 3.433 1.00 97.12 165 ALA A N 1
ATOM 1265 C CA . ALA A 1 165 ? -1.599 -1.385 3.367 1.00 97.12 165 ALA A CA 1
ATOM 1266 C C . ALA A 1 165 ? -1.024 -0.398 2.340 1.00 97.12 165 ALA A C 1
ATOM 1268 O O . ALA A 1 165 ? -1.777 0.165 1.546 1.00 97.12 165 ALA A O 1
ATOM 1269 N N . LEU A 1 166 ? 0.305 -0.239 2.307 1.00 97.69 166 LEU A N 1
ATOM 1270 C CA . LEU A 1 166 ? 0.982 0.597 1.319 1.00 97.69 166 LEU A CA 1
ATOM 1271 C C . LEU A 1 166 ? 0.742 0.082 -0.103 1.00 97.69 166 LEU A C 1
ATOM 1273 O O . LEU A 1 166 ? 0.358 0.863 -0.967 1.00 97.69 166 LEU A O 1
ATOM 1277 N N . ILE A 1 167 ? 0.899 -1.225 -0.333 1.00 98.19 167 ILE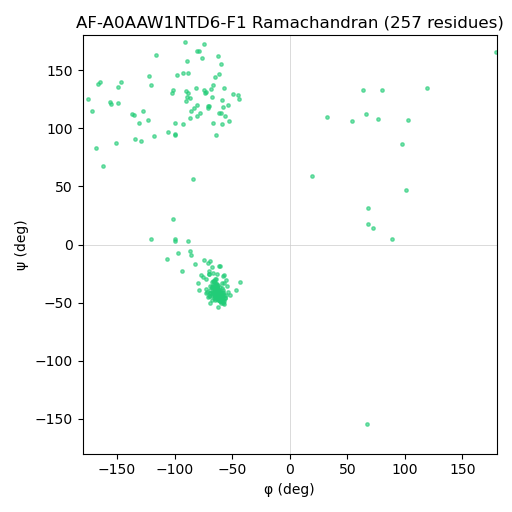 A N 1
ATOM 1278 C CA . ILE A 1 167 ? 0.644 -1.840 -1.642 1.00 98.19 167 ILE A CA 1
ATOM 1279 C C . ILE A 1 167 ? -0.814 -1.621 -2.057 1.00 98.19 167 ILE A C 1
ATOM 1281 O O . ILE A 1 167 ? -1.051 -1.152 -3.164 1.00 98.19 167 ILE A O 1
ATOM 1285 N N . LEU A 1 168 ? -1.791 -1.889 -1.181 1.00 97.19 168 LEU A N 1
ATOM 1286 C CA . LEU A 1 168 ? -3.214 -1.666 -1.475 1.00 97.19 168 LEU A CA 1
ATOM 1287 C C . LEU A 1 168 ? -3.502 -0.220 -1.876 1.00 97.19 168 LEU A C 1
ATOM 1289 O O . LEU A 1 168 ? -4.195 0.023 -2.863 1.00 97.19 168 LEU A O 1
ATOM 1293 N N . ARG A 1 169 ? -2.954 0.740 -1.127 1.00 97.62 169 ARG A N 1
ATOM 1294 C CA . ARG A 1 169 ? -3.080 2.160 -1.449 1.00 97.62 169 ARG A CA 1
ATOM 1295 C C . ARG A 1 169 ? -2.460 2.479 -2.808 1.00 97.62 169 ARG A C 1
ATOM 1297 O O . ARG A 1 169 ? -3.104 3.138 -3.617 1.00 97.62 169 ARG A O 1
ATOM 1304 N N . SER A 1 170 ? -1.255 1.987 -3.084 1.00 98.38 170 SER A N 1
ATOM 1305 C CA . SER A 1 170 ? -0.578 2.214 -4.363 1.00 98.38 170 SER A CA 1
ATOM 1306 C C . SER A 1 170 ? -1.328 1.592 -5.541 1.00 98.38 170 SER A C 1
ATOM 1308 O O . SER A 1 170 ? -1.452 2.232 -6.580 1.00 98.38 170 SER A O 1
ATOM 1310 N N . LEU A 1 171 ? -1.891 0.389 -5.390 1.00 98.19 171 LEU A N 1
ATOM 1311 C CA . LEU A 1 171 ? -2.751 -0.222 -6.409 1.00 98.19 171 LEU A CA 1
ATOM 1312 C C . LEU A 1 171 ? -3.997 0.628 -6.672 1.00 98.19 171 LEU A C 1
ATOM 1314 O O . LEU A 1 171 ? -4.371 0.829 -7.827 1.00 98.19 171 LEU A O 1
ATOM 1318 N N . ALA A 1 172 ? -4.594 1.179 -5.616 1.00 97.00 172 ALA A N 1
ATOM 1319 C CA . ALA A 1 172 ? -5.741 2.063 -5.741 1.00 97.00 172 ALA A CA 1
ATOM 1320 C C . ALA A 1 172 ? -5.398 3.379 -6.462 1.00 97.00 172 ALA A C 1
ATOM 1322 O O . ALA A 1 172 ? -6.136 3.827 -7.337 1.00 97.00 172 ALA A O 1
ATOM 1323 N N . GLU A 1 173 ? -4.252 3.984 -6.148 1.00 97.31 173 GLU A N 1
ATOM 1324 C CA . GLU A 1 173 ? -3.746 5.189 -6.821 1.00 97.31 173 GLU A CA 1
ATOM 1325 C C . GLU A 1 173 ? -3.422 4.924 -8.300 1.00 97.31 173 GLU A C 1
ATOM 1327 O O . GLU A 1 173 ? -3.716 5.756 -9.168 1.00 97.31 173 GLU A O 1
ATOM 1332 N N . LEU A 1 174 ? -2.904 3.731 -8.599 1.00 97.8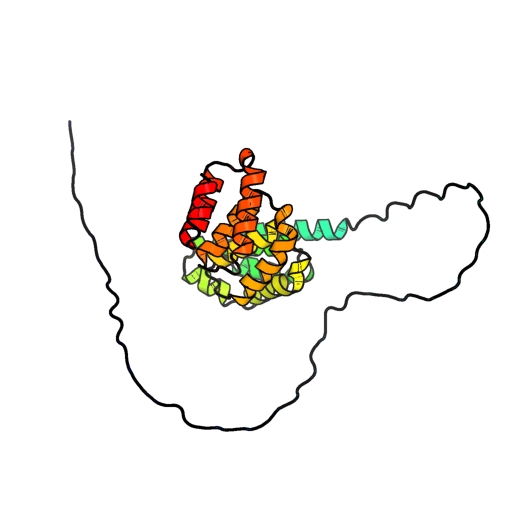8 174 LEU A N 1
ATOM 1333 C CA . LEU A 1 174 ? -2.689 3.243 -9.957 1.00 97.88 174 LEU A CA 1
ATOM 1334 C C . LEU A 1 174 ? -3.994 2.953 -10.704 1.00 97.88 174 LEU A C 1
ATOM 1336 O O . LEU A 1 174 ? -3.946 2.837 -11.923 1.00 97.88 174 LEU A O 1
ATOM 1340 N N . GLY A 1 175 ? -5.140 2.873 -10.020 1.00 96.69 175 GLY A N 1
ATOM 1341 C CA . GLY A 1 175 ? -6.422 2.500 -10.618 1.00 96.69 175 GLY A CA 1
ATOM 1342 C C . GLY A 1 175 ? -6.456 1.040 -11.071 1.00 96.69 175 GLY A C 1
ATOM 1343 O O . GLY A 1 175 ? -7.065 0.735 -12.093 1.00 96.69 175 GLY A O 1
ATOM 1344 N N . PHE A 1 176 ? -5.733 0.158 -10.377 1.00 96.88 176 PHE A N 1
ATOM 1345 C CA . PHE A 1 176 ? -5.752 -1.274 -10.654 1.00 96.88 176 PHE A CA 1
ATOM 1346 C C . PHE A 1 176 ? -7.017 -1.891 -10.059 1.00 96.88 176 PHE A C 1
ATOM 1348 O O . PHE A 1 176 ? -7.167 -1.934 -8.840 1.00 96.88 176 PHE A O 1
ATOM 1355 N N . ASP A 1 177 ? -7.909 -2.363 -10.925 1.00 92.75 177 ASP A N 1
ATOM 1356 C CA . ASP A 1 177 ? -9.227 -2.873 -10.553 1.00 92.75 177 ASP A CA 1
ATOM 1357 C C . ASP A 1 177 ? -9.266 -4.405 -10.635 1.00 92.75 177 ASP A C 1
ATOM 1359 O O . ASP A 1 177 ? -9.381 -4.995 -11.711 1.00 92.75 177 ASP A O 1
ATOM 1363 N N . ASN A 1 178 ? -9.072 -5.063 -9.490 1.00 94.56 178 ASN A N 1
ATOM 1364 C CA . ASN A 1 178 ? -9.135 -6.519 -9.382 1.00 94.56 178 ASN A CA 1
ATOM 1365 C C . ASN A 1 178 ? -9.579 -6.941 -7.979 1.00 94.56 178 ASN A C 1
ATOM 1367 O O . ASN A 1 178 ? -8.744 -7.230 -7.117 1.00 94.56 178 ASN A O 1
ATOM 1371 N N . ASP A 1 179 ? -10.892 -7.021 -7.771 1.00 92.81 179 ASP A N 1
ATOM 1372 C CA . ASP A 1 179 ? -11.520 -7.369 -6.489 1.00 92.81 179 ASP A CA 1
ATOM 1373 C C . ASP A 1 179 ? -10.884 -8.587 -5.809 1.00 92.81 179 ASP A C 1
ATOM 1375 O O . ASP A 1 179 ? -10.640 -8.571 -4.605 1.00 92.81 179 ASP A O 1
ATOM 1379 N N . MET A 1 180 ? -10.514 -9.622 -6.573 1.00 94.25 180 MET A N 1
ATOM 1380 C CA . MET A 1 180 ? -9.904 -10.835 -6.021 1.00 94.25 180 MET A CA 1
ATOM 1381 C C . MET A 1 180 ? -8.550 -10.562 -5.348 1.00 94.25 180 MET A C 1
ATOM 1383 O O . MET A 1 180 ? -8.241 -11.175 -4.321 1.00 94.25 180 MET A O 1
ATOM 1387 N N . VAL A 1 181 ? -7.715 -9.684 -5.913 1.00 94.38 181 VAL A N 1
ATOM 1388 C CA . VAL A 1 181 ? -6.433 -9.303 -5.296 1.00 94.38 181 VAL A CA 1
ATOM 1389 C C . VAL A 1 181 ? -6.690 -8.548 -3.995 1.00 94.38 181 VAL A C 1
ATOM 1391 O O . VAL A 1 181 ? -6.093 -8.893 -2.971 1.00 94.38 181 VAL A O 1
ATOM 1394 N N . PHE A 1 182 ? -7.620 -7.590 -4.009 1.00 94.44 182 PHE A N 1
ATOM 1395 C CA . PHE A 1 182 ? -7.986 -6.822 -2.821 1.00 94.44 182 PHE A CA 1
ATOM 1396 C C . PHE A 1 182 ? -8.567 -7.720 -1.724 1.00 94.44 182 PHE A C 1
ATOM 1398 O O . PHE A 1 182 ? -8.081 -7.683 -0.596 1.00 94.44 182 PHE A O 1
ATOM 1405 N N . ASP A 1 183 ? -9.511 -8.602 -2.053 1.00 93.56 183 ASP A N 1
ATOM 1406 C CA . ASP A 1 183 ? -10.101 -9.565 -1.119 1.00 93.56 183 ASP A CA 1
ATOM 1407 C C . ASP A 1 183 ? -9.044 -10.453 -0.475 1.00 93.56 183 ASP A C 1
ATOM 1409 O O . ASP A 1 183 ? -9.003 -10.606 0.750 1.00 93.56 183 ASP A O 1
ATOM 1413 N N . ARG A 1 184 ? -8.146 -11.019 -1.290 1.00 92.56 184 ARG A N 1
ATOM 1414 C CA . ARG A 1 184 ? -7.067 -11.865 -0.779 1.00 92.56 184 ARG A CA 1
ATOM 1415 C C . ARG A 1 184 ? -6.174 -11.081 0.165 1.00 92.56 184 ARG A C 1
ATOM 1417 O O . ARG A 1 184 ? -5.910 -11.577 1.252 1.00 92.56 184 ARG A O 1
ATOM 1424 N N . MET A 1 185 ? -5.716 -9.886 -0.205 1.00 94.19 185 MET A N 1
ATOM 1425 C CA . MET A 1 185 ? -4.866 -9.067 0.666 1.00 94.19 185 MET A CA 1
ATOM 1426 C C . MET A 1 185 ? -5.582 -8.697 1.969 1.00 94.19 185 MET A C 1
ATOM 1428 O O . MET A 1 185 ? -5.019 -8.881 3.048 1.00 94.19 185 MET A O 1
ATOM 1432 N N . SER A 1 186 ? -6.838 -8.259 1.888 1.00 93.44 186 SER A N 1
ATOM 1433 C CA . SER A 1 186 ? -7.662 -7.888 3.039 1.00 93.44 186 SER A CA 1
ATOM 1434 C C . SER A 1 186 ? -7.879 -9.037 4.021 1.00 93.44 186 SER A C 1
ATOM 1436 O O . SER A 1 186 ? -7.834 -8.813 5.230 1.00 93.44 186 SER A O 1
ATOM 1438 N N . GLN A 1 187 ? -8.025 -10.272 3.534 1.00 91.62 187 GLN A N 1
ATOM 1439 C CA . GLN A 1 187 ? -8.089 -11.456 4.395 1.00 91.62 187 GLN A CA 1
ATOM 1440 C C . GLN A 1 187 ? -6.811 -11.641 5.230 1.00 91.62 187 GLN A C 1
ATOM 1442 O O . GLN A 1 187 ? -6.916 -11.916 6.420 1.00 91.62 187 GLN A O 1
ATOM 1447 N N . HIS A 1 188 ? -5.611 -11.449 4.661 1.00 92.12 188 HIS A N 1
ATOM 1448 C CA . HIS A 1 188 ? -4.354 -11.583 5.435 1.00 92.12 188 HIS A CA 1
ATOM 1449 C C . HIS A 1 188 ? -4.097 -10.402 6.361 1.00 92.12 188 HIS A C 1
ATOM 1451 O O . HIS A 1 188 ? -3.443 -10.554 7.392 1.00 92.12 188 HIS A O 1
ATOM 1457 N N . ILE A 1 189 ? -4.603 -9.222 6.010 1.00 94.88 189 ILE A N 1
ATOM 1458 C CA . ILE A 1 189 ? -4.476 -8.031 6.849 1.00 94.88 189 ILE A CA 1
ATOM 1459 C C . ILE A 1 189 ? -5.235 -8.197 8.162 1.00 94.88 189 ILE A C 1
ATOM 1461 O O . ILE A 1 189 ? -4.721 -7.765 9.191 1.00 94.88 189 ILE A O 1
ATOM 1465 N N . MET A 1 190 ? -6.405 -8.846 8.156 1.00 94.56 190 MET A N 1
ATOM 1466 C CA . MET A 1 190 ? -7.214 -9.051 9.366 1.00 94.56 190 MET A CA 1
ATOM 1467 C C . MET A 1 190 ? -6.413 -9.663 10.521 1.00 94.56 190 MET A C 1
ATOM 1469 O O . MET A 1 190 ? -6.483 -9.167 11.645 1.00 94.56 190 MET A O 1
ATOM 1473 N N . ASP A 1 191 ? -5.582 -10.665 10.234 1.00 91.75 191 ASP A N 1
ATOM 1474 C CA . ASP A 1 191 ? -4.772 -11.355 11.247 1.00 91.75 191 ASP A CA 1
ATOM 1475 C C . ASP A 1 191 ? -3.643 -10.479 11.816 1.00 91.75 191 ASP A C 1
ATOM 1477 O O . ASP A 1 191 ? -3.133 -10.719 12.914 1.00 91.75 191 ASP A O 1
ATOM 1481 N N . LYS A 1 192 ? -3.225 -9.455 11.067 1.00 94.44 192 LYS A N 1
ATOM 1482 C CA . LYS A 1 192 ? -2.084 -8.587 11.393 1.00 94.44 192 LYS A CA 1
ATOM 1483 C C . LYS A 1 192 ? -2.504 -7.195 11.861 1.00 94.44 192 LYS A C 1
ATOM 1485 O O . LYS A 1 192 ? -1.680 -6.473 12.421 1.00 94.44 192 LYS A O 1
ATOM 1490 N N . LEU A 1 193 ? -3.776 -6.839 11.692 1.00 95.12 193 LEU A N 1
ATOM 1491 C CA . LEU A 1 193 ? -4.339 -5.531 12.010 1.00 95.12 193 LEU A CA 1
ATOM 1492 C C . LEU A 1 193 ? -4.103 -5.063 13.458 1.00 95.12 193 LEU A C 1
ATOM 1494 O O . LEU A 1 193 ? -3.832 -3.877 13.636 1.00 95.12 193 LEU A O 1
ATOM 1498 N N . PRO A 1 194 ? -4.099 -5.931 14.495 1.00 95.00 194 PRO A N 1
ATOM 1499 C CA . PRO A 1 194 ? -3.788 -5.495 15.860 1.00 95.00 194 PRO A CA 1
ATOM 1500 C C . PRO A 1 194 ? -2.388 -4.885 16.030 1.00 95.00 194 PRO A C 1
ATOM 1502 O O . PRO A 1 194 ? -2.137 -4.201 17.019 1.00 95.00 194 PRO A O 1
ATOM 1505 N N . LYS A 1 195 ? -1.472 -5.137 15.084 1.00 93.75 195 LYS A N 1
ATOM 1506 C CA . LYS A 1 195 ? -0.109 -4.584 15.052 1.00 93.75 195 LYS A CA 1
ATOM 1507 C C . LYS A 1 195 ? 0.032 -3.394 14.096 1.00 93.75 195 LYS A C 1
ATOM 1509 O O . LYS A 1 195 ? 1.145 -2.916 13.903 1.00 93.75 195 LYS A O 1
ATOM 1514 N N . ALA A 1 196 ? -1.055 -2.958 13.460 1.00 96.25 196 ALA A N 1
ATOM 1515 C CA . ALA A 1 196 ? -1.026 -1.838 12.532 1.00 96.25 196 ALA A CA 1
ATOM 1516 C C . ALA A 1 196 ? -0.750 -0.532 13.275 1.00 96.25 196 ALA A C 1
ATOM 1518 O O . ALA A 1 196 ? -1.362 -0.265 14.312 1.00 96.25 196 ALA A O 1
ATOM 1519 N N . ASP A 1 197 ? 0.159 0.264 12.719 1.00 96.00 197 ASP A N 1
ATOM 1520 C CA . ASP A 1 197 ? 0.391 1.640 13.140 1.00 96.00 197 ASP A CA 1
ATOM 1521 C C . ASP A 1 197 ? -0.691 2.578 12.554 1.00 96.00 197 ASP A C 1
ATOM 1523 O O . ASP A 1 197 ? -1.439 2.174 11.650 1.00 96.00 197 ASP A O 1
ATOM 1527 N N . PRO A 1 198 ? -0.809 3.826 13.048 1.00 96.62 198 PRO A N 1
ATOM 1528 C CA . PRO A 1 198 ? -1.828 4.769 12.585 1.00 96.62 198 PRO A CA 1
ATOM 1529 C C . PRO A 1 198 ? -1.819 4.974 11.067 1.00 96.62 198 PRO A C 1
ATOM 1531 O O . PRO A 1 198 ? -2.872 4.975 10.424 1.00 96.62 198 PRO A O 1
ATOM 1534 N N . LYS A 1 199 ? -0.623 5.066 10.478 1.00 95.94 199 LYS A N 1
ATOM 1535 C CA . LYS A 1 199 ? -0.451 5.266 9.042 1.00 95.94 199 LYS A CA 1
ATOM 1536 C C . LYS A 1 199 ? -0.961 4.073 8.230 1.00 95.94 199 LYS A C 1
ATOM 1538 O O . LYS A 1 199 ? -1.641 4.276 7.227 1.00 95.94 199 LYS A O 1
ATOM 1543 N N . ALA A 1 200 ? -0.680 2.844 8.654 1.00 97.25 200 ALA A N 1
ATOM 1544 C CA . ALA A 1 200 ? -1.155 1.638 7.985 1.00 97.25 200 ALA A CA 1
ATOM 1545 C C . ALA A 1 200 ? -2.689 1.544 8.004 1.00 97.25 200 ALA A C 1
ATOM 1547 O O . ALA A 1 200 ? -3.287 1.144 7.007 1.00 97.25 200 ALA A O 1
ATOM 1548 N N . LEU A 1 201 ? -3.342 1.959 9.098 1.00 97.69 201 LEU A N 1
ATOM 1549 C CA . LEU A 1 201 ? -4.808 2.016 9.175 1.00 97.69 201 LEU A CA 1
ATOM 1550 C C . LEU A 1 201 ? -5.392 2.996 8.150 1.00 97.69 201 LEU A C 1
ATOM 1552 O O . LEU A 1 201 ? -6.379 2.682 7.481 1.00 97.69 201 LEU A O 1
ATOM 1556 N N . VAL A 1 202 ? -4.768 4.167 8.016 1.00 97.69 202 VAL A N 1
ATOM 1557 C CA . VAL A 1 202 ? -5.173 5.214 7.070 1.00 97.69 202 VAL A CA 1
ATOM 1558 C C . VAL A 1 202 ? -4.959 4.769 5.627 1.00 97.69 202 VAL A C 1
ATOM 1560 O O . VAL A 1 202 ? -5.877 4.897 4.814 1.00 97.69 202 VAL A O 1
ATOM 1563 N N . ASP A 1 203 ? -3.786 4.214 5.310 1.00 97.62 203 ASP A N 1
ATOM 1564 C CA . ASP A 1 203 ? -3.456 3.728 3.967 1.00 97.62 203 ASP A CA 1
ATOM 1565 C C . ASP A 1 203 ? -4.423 2.617 3.538 1.00 97.62 203 ASP A C 1
ATOM 1567 O O . ASP A 1 203 ? -4.958 2.655 2.430 1.00 97.62 203 ASP A O 1
ATOM 1571 N N . LEU A 1 204 ? -4.727 1.685 4.444 1.00 96.88 204 LEU A N 1
ATOM 1572 C CA . LEU A 1 204 ? -5.680 0.605 4.211 1.00 96.88 204 LEU A CA 1
ATOM 1573 C C . LEU A 1 204 ? -7.095 1.126 3.936 1.00 96.88 204 LEU A C 1
ATOM 1575 O O . LEU A 1 204 ? -7.694 0.780 2.917 1.00 96.88 204 LEU A O 1
ATOM 1579 N N . ALA A 1 205 ? -7.637 1.959 4.830 1.00 97.50 205 ALA A N 1
ATOM 1580 C CA . ALA A 1 205 ? -8.992 2.484 4.683 1.00 97.50 205 ALA A CA 1
ATOM 1581 C C . ALA A 1 205 ? -9.125 3.348 3.424 1.00 97.50 205 ALA A C 1
ATOM 1583 O O . ALA A 1 205 ? -10.108 3.235 2.691 1.00 97.50 205 ALA A O 1
ATOM 1584 N N . THR A 1 206 ? -8.125 4.189 3.152 1.00 97.00 206 THR A N 1
ATOM 1585 C CA . THR A 1 206 ? -8.120 5.080 1.991 1.00 97.00 206 THR A CA 1
ATOM 1586 C C . THR A 1 206 ? -7.975 4.299 0.695 1.00 97.00 206 THR A C 1
ATOM 1588 O O . THR A 1 206 ? -8.732 4.566 -0.232 1.00 97.00 206 THR A O 1
ATOM 1591 N N . GLY A 1 207 ? -7.078 3.310 0.626 1.00 96.44 207 GLY A N 1
ATOM 1592 C CA . GLY A 1 207 ? -6.909 2.464 -0.559 1.00 96.44 207 GLY A CA 1
ATOM 1593 C C . GLY A 1 207 ? -8.206 1.748 -0.942 1.00 96.44 207 GLY A C 1
ATOM 1594 O O . GLY A 1 207 ? -8.672 1.867 -2.074 1.00 96.44 207 GLY A O 1
ATOM 1595 N N . LEU A 1 208 ? -8.859 1.106 0.032 1.00 96.56 208 LEU A N 1
ATOM 1596 C CA . LEU A 1 208 ? -10.157 0.452 -0.174 1.00 96.56 208 LEU A CA 1
ATOM 1597 C C . LEU A 1 208 ? -11.247 1.453 -0.590 1.00 96.56 208 LEU A C 1
ATOM 1599 O O . LEU A 1 208 ? -11.986 1.224 -1.548 1.00 96.56 208 LEU A O 1
ATOM 1603 N N . ALA A 1 209 ? -11.310 2.614 0.067 1.00 96.88 209 ALA A N 1
ATOM 1604 C CA . ALA A 1 209 ? -12.280 3.651 -0.267 1.00 96.88 209 ALA A CA 1
ATOM 1605 C C . ALA A 1 209 ? -12.046 4.270 -1.652 1.00 96.88 209 ALA A C 1
ATOM 1607 O O . ALA A 1 209 ? -13.009 4.629 -2.332 1.00 96.88 209 ALA A O 1
ATOM 1608 N N . VAL A 1 210 ? -10.795 4.432 -2.094 1.00 95.81 210 VAL A N 1
ATOM 1609 C CA . VAL A 1 210 ? -10.459 4.928 -3.438 1.00 95.81 210 VAL A CA 1
ATOM 1610 C C . VAL A 1 210 ? -11.047 4.000 -4.493 1.00 95.81 210 VAL A C 1
ATOM 1612 O O . VAL A 1 210 ? -11.766 4.505 -5.354 1.00 95.81 210 VAL A O 1
ATOM 1615 N N . MET A 1 211 ? -10.861 2.690 -4.328 1.00 94.06 211 MET A N 1
ATOM 1616 C CA . MET A 1 211 ? -11.418 1.663 -5.213 1.00 94.06 211 MET A CA 1
ATOM 1617 C C . MET A 1 211 ? -12.931 1.484 -5.091 1.00 94.06 211 MET A C 1
ATOM 1619 O O . MET A 1 211 ? -13.547 0.883 -5.959 1.00 94.06 211 MET A O 1
ATOM 1623 N N . GLY A 1 212 ? -13.551 1.999 -4.026 1.00 94.06 212 GLY A N 1
ATOM 1624 C CA . GLY A 1 212 ? -14.946 1.673 -3.727 1.00 94.06 212 GLY A CA 1
ATOM 1625 C C . GLY A 1 212 ? -15.126 0.209 -3.317 1.00 94.06 212 GLY A C 1
ATOM 1626 O O . GLY A 1 212 ? -16.248 -0.290 -3.334 1.00 94.06 212 GLY A O 1
ATOM 1627 N N . HIS A 1 213 ? -14.034 -0.462 -2.938 1.00 92.94 213 HIS A N 1
ATOM 1628 C CA . HIS A 1 213 ? -14.038 -1.865 -2.558 1.00 92.94 213 HIS A CA 1
ATOM 1629 C C . HIS A 1 213 ? -14.315 -2.009 -1.069 1.00 92.94 213 HIS A C 1
ATOM 1631 O O . HIS A 1 213 ? -13.666 -1.368 -0.237 1.00 92.94 213 HIS A O 1
ATOM 1637 N N . SER A 1 214 ? -15.261 -2.877 -0.723 1.00 92.62 214 SER A N 1
ATOM 1638 C CA . SER A 1 214 ? -15.530 -3.234 0.664 1.00 92.62 214 SER A CA 1
ATOM 1639 C C . SER A 1 214 ? -15.553 -4.752 0.833 1.00 92.62 214 SER A C 1
ATOM 1641 O O . SER A 1 214 ? -16.612 -5.371 0.719 1.00 92.62 214 SER A O 1
ATOM 1643 N N . PRO A 1 215 ? -14.391 -5.366 1.120 1.00 89.75 215 PRO A N 1
ATOM 1644 C CA . PRO A 1 215 ? -14.267 -6.820 1.190 1.00 89.75 215 PRO A CA 1
ATOM 1645 C C . PRO A 1 215 ? -15.072 -7.406 2.358 1.00 89.75 215 PRO A C 1
ATOM 1647 O O . PRO A 1 215 ? -15.554 -8.533 2.296 1.00 89.75 215 PRO A O 1
ATOM 1650 N N . SER A 1 216 ? -15.211 -6.654 3.457 1.00 91.38 216 SER A N 1
ATOM 1651 C CA . SER A 1 216 ? -16.045 -7.030 4.599 1.00 91.38 216 SER A CA 1
ATOM 1652 C C . SER A 1 216 ? -16.263 -5.851 5.542 1.00 91.38 216 SER A C 1
ATOM 1654 O O . SER A 1 216 ? -15.313 -5.155 5.901 1.00 91.38 216 SER A O 1
ATOM 1656 N N . ILE A 1 217 ? -17.493 -5.693 6.043 1.00 94.94 217 ILE A N 1
ATOM 1657 C CA . ILE A 1 217 ? -17.804 -4.742 7.123 1.00 94.94 217 ILE A CA 1
ATOM 1658 C C . ILE A 1 217 ? -16.967 -5.007 8.384 1.00 94.94 217 ILE A C 1
ATOM 1660 O O . ILE A 1 217 ? -16.550 -4.065 9.053 1.00 94.94 217 ILE A O 1
ATOM 1664 N N . VAL A 1 218 ? -16.640 -6.276 8.655 1.00 95.94 218 VAL A N 1
ATOM 1665 C CA . VAL A 1 218 ? -15.849 -6.693 9.823 1.00 95.94 218 VAL A CA 1
ATOM 1666 C C . VAL A 1 218 ? -14.437 -6.104 9.772 1.00 95.94 218 VAL A C 1
ATOM 1668 O O . VAL A 1 218 ? -13.887 -5.735 10.808 1.00 95.94 218 VAL A O 1
ATOM 1671 N N . LEU A 1 219 ? -13.856 -5.957 8.575 1.00 95.94 219 LEU A N 1
ATOM 1672 C CA . LEU A 1 219 ? -12.558 -5.303 8.416 1.00 95.94 219 LEU A CA 1
ATOM 1673 C C . LEU A 1 219 ? -12.636 -3.827 8.814 1.00 95.94 219 LEU A C 1
ATOM 1675 O O . LEU A 1 219 ? -11.778 -3.350 9.551 1.00 95.94 219 LEU A O 1
ATOM 1679 N N . PHE A 1 220 ? -13.674 -3.110 8.384 1.00 97.00 220 PHE A N 1
ATOM 1680 C CA . PHE A 1 220 ? -13.844 -1.695 8.728 1.00 97.00 220 PHE A CA 1
ATOM 1681 C C . PHE A 1 220 ? -14.135 -1.481 10.215 1.00 97.00 220 PHE A C 1
ATOM 1683 O O . PHE A 1 220 ? -13.578 -0.561 10.814 1.00 97.00 220 PHE A O 1
ATOM 1690 N N . GLU A 1 221 ? -14.911 -2.365 10.846 1.00 97.12 221 GLU A N 1
ATOM 1691 C CA . GLU A 1 221 ? -15.086 -2.368 12.303 1.00 97.12 221 GLU A CA 1
ATOM 1692 C C . GLU A 1 221 ? -13.759 -2.593 13.033 1.00 97.12 221 GLU A C 1
ATOM 1694 O O . GLU A 1 221 ? -13.463 -1.913 14.018 1.00 97.12 221 GLU A O 1
ATOM 1699 N N . ALA A 1 222 ? -12.929 -3.513 12.537 1.00 97.06 222 ALA A N 1
ATOM 1700 C CA . ALA A 1 222 ? -11.622 -3.790 13.113 1.00 97.06 222 ALA A CA 1
ATOM 1701 C C . ALA A 1 222 ? -10.660 -2.598 12.948 1.00 97.06 222 ALA A C 1
ATOM 1703 O O . ALA A 1 222 ? -9.994 -2.223 13.915 1.00 97.06 222 ALA A O 1
ATOM 1704 N N . ILE A 1 223 ? -10.644 -1.944 11.777 1.00 97.44 223 ILE A N 1
ATOM 1705 C CA . ILE A 1 223 ? -9.868 -0.714 11.531 1.00 97.44 223 ILE A CA 1
ATOM 1706 C C . ILE A 1 223 ? -10.329 0.387 12.484 1.00 97.44 223 ILE A C 1
ATOM 1708 O O . ILE A 1 223 ? -9.504 1.017 13.143 1.00 97.44 223 ILE A O 1
ATOM 1712 N N . GLN A 1 224 ? -11.643 0.601 12.596 1.00 97.62 224 GLN A N 1
ATOM 1713 C CA . GLN A 1 224 ? -12.206 1.601 13.495 1.00 97.62 224 GLN A CA 1
ATOM 1714 C C . GLN A 1 224 ? -11.787 1.343 14.941 1.00 97.62 224 GLN A C 1
ATOM 1716 O O . GLN A 1 224 ? -11.329 2.252 15.633 1.00 97.62 224 GLN A O 1
ATOM 1721 N N . LYS A 1 225 ? -11.960 0.105 15.409 1.00 97.25 225 LYS A N 1
ATOM 1722 C CA . LYS A 1 225 ? -11.619 -0.291 16.772 1.00 97.25 225 LYS A CA 1
ATOM 1723 C C . LYS A 1 225 ? -10.144 -0.027 17.059 1.00 97.25 225 LYS A C 1
ATOM 1725 O O . LYS A 1 225 ? -9.838 0.560 18.094 1.00 97.25 225 LYS A O 1
ATOM 1730 N N . GLN A 1 226 ? -9.258 -0.403 16.140 1.00 97.25 226 GLN A N 1
ATOM 1731 C CA . GLN A 1 226 ? -7.823 -0.167 16.277 1.00 97.25 226 GLN A CA 1
ATOM 1732 C C . GLN A 1 226 ? -7.495 1.336 16.288 1.00 97.25 226 GLN A C 1
ATOM 1734 O O . GLN A 1 226 ? -6.742 1.795 17.143 1.00 97.25 226 GLN A O 1
ATOM 1739 N N . ALA A 1 227 ? -8.123 2.129 15.415 1.00 96.88 227 ALA A N 1
ATOM 1740 C CA . ALA A 1 227 ? -7.955 3.582 15.380 1.00 96.88 227 ALA A CA 1
ATOM 1741 C C . ALA A 1 227 ? -8.416 4.258 16.686 1.00 96.88 227 ALA A C 1
ATOM 1743 O O . ALA A 1 227 ? -7.756 5.163 17.190 1.00 96.88 227 ALA A O 1
ATOM 1744 N N . LEU A 1 228 ? -9.521 3.799 17.283 1.00 96.31 228 LEU A N 1
ATOM 1745 C CA . LEU A 1 228 ? -10.001 4.305 18.573 1.00 96.31 228 LEU A CA 1
ATOM 1746 C C . LEU A 1 228 ? -9.059 3.949 19.729 1.00 96.31 228 LEU A C 1
ATOM 1748 O O . LEU A 1 228 ? -8.867 4.769 20.625 1.00 96.31 228 LEU A O 1
ATOM 1752 N N . GLN A 1 229 ? -8.447 2.763 19.699 1.00 95.88 229 GLN A N 1
ATOM 1753 C CA . GLN A 1 229 ? -7.429 2.366 20.678 1.00 95.88 229 GLN A CA 1
ATOM 1754 C C . GLN A 1 229 ? -6.162 3.226 20.574 1.00 95.88 229 GLN A C 1
ATOM 1756 O O . GLN A 1 229 ? -5.535 3.505 21.590 1.00 95.88 229 GLN A O 1
ATOM 1761 N N . GLN A 1 230 ? -5.837 3.702 19.370 1.00 92.75 230 GLN A N 1
ATOM 1762 C CA . GLN A 1 230 ? -4.682 4.557 19.080 1.00 92.75 230 GLN A CA 1
ATOM 1763 C C . GLN A 1 230 ? -5.058 6.043 18.930 1.00 92.75 230 GLN A C 1
ATOM 1765 O O . GLN A 1 230 ? -4.334 6.817 18.304 1.00 92.75 230 GLN A O 1
ATOM 1770 N N . LYS A 1 231 ? -6.195 6.493 19.492 1.00 77.00 231 LYS A N 1
ATOM 1771 C CA . LYS A 1 231 ? -6.712 7.864 19.275 1.00 77.00 231 LYS A CA 1
ATOM 1772 C C . LYS A 1 231 ? -5.714 8.962 19.681 1.00 77.00 231 LYS A C 1
ATOM 1774 O O . LYS A 1 231 ? -5.800 10.064 19.134 1.00 77.00 231 LYS A O 1
ATOM 1779 N N . GLY A 1 232 ? -4.808 8.682 20.621 1.00 80.19 232 GLY A N 1
ATOM 1780 C CA . GLY A 1 232 ? -3.735 9.595 21.034 1.00 80.19 232 GLY A CA 1
ATOM 1781 C C . GLY A 1 232 ? -2.604 9.741 20.011 1.00 80.19 232 GLY A C 1
ATOM 1782 O O . GLY A 1 232 ? -2.037 10.824 19.906 1.00 80.19 232 GLY A O 1
ATOM 1783 N N . ASP A 1 233 ? -2.345 8.696 19.224 1.00 89.19 233 ASP A N 1
ATOM 1784 C CA . ASP A 1 233 ? -1.231 8.632 18.270 1.00 89.19 233 ASP A CA 1
ATOM 1785 C C . ASP A 1 233 ? -1.642 9.085 16.861 1.00 89.19 233 ASP A C 1
ATOM 1787 O O . ASP A 1 233 ? -0.808 9.524 16.074 1.00 89.19 233 ASP A O 1
ATOM 1791 N N . LEU A 1 234 ? -2.941 9.026 16.550 1.00 93.44 234 LEU A N 1
ATOM 1792 C CA . LEU A 1 234 ? -3.500 9.549 15.305 1.00 93.44 234 LEU A CA 1
ATOM 1793 C C . LEU A 1 234 ? -3.489 11.082 15.285 1.00 93.44 234 LEU A C 1
ATOM 1795 O O . LEU A 1 234 ? -4.194 11.749 16.063 1.00 93.44 234 LEU A O 1
ATOM 1799 N N . SER A 1 235 ? -2.779 11.640 14.307 1.00 95.62 235 SER A N 1
ATOM 1800 C CA . SER A 1 235 ? -2.832 13.058 13.979 1.00 95.62 235 SER A CA 1
ATOM 1801 C C . SER A 1 235 ? -4.237 13.480 13.532 1.00 95.62 235 SER A C 1
ATOM 1803 O O . SER A 1 235 ? -5.093 12.672 13.159 1.00 95.62 235 SER A O 1
ATOM 1805 N N . LYS A 1 236 ? -4.497 14.790 13.556 1.00 95.00 236 LYS A N 1
ATOM 1806 C CA . LYS A 1 236 ? -5.782 15.338 13.102 1.00 95.00 236 LYS A CA 1
ATOM 1807 C C . LYS A 1 236 ? -6.062 14.998 11.630 1.00 95.00 236 LYS A C 1
ATOM 1809 O O . LYS A 1 236 ? -7.184 14.621 11.308 1.00 95.00 236 LYS A O 1
ATOM 1814 N N . ALA A 1 237 ? -5.043 15.090 10.774 1.00 95.31 237 ALA A N 1
ATOM 1815 C CA . ALA A 1 237 ? -5.162 14.788 9.349 1.00 95.31 237 ALA A CA 1
ATOM 1816 C C . ALA A 1 237 ? -5.519 13.311 9.110 1.00 95.31 237 ALA A C 1
ATOM 1818 O O . ALA A 1 237 ? -6.435 13.014 8.352 1.00 95.31 237 ALA A O 1
ATOM 1819 N N . GLU A 1 238 ? -4.874 12.389 9.827 1.00 96.44 238 GLU A N 1
ATOM 1820 C CA . GLU A 1 238 ? -5.157 10.952 9.712 1.00 96.44 238 GLU A CA 1
ATOM 1821 C C . GLU A 1 238 ? -6.589 10.603 10.147 1.00 96.44 238 GLU A C 1
ATOM 1823 O O . GLU A 1 238 ? -7.261 9.800 9.499 1.00 96.44 238 GLU A O 1
ATOM 1828 N N . LYS A 1 239 ? -7.107 11.247 11.203 1.00 96.62 239 LYS A N 1
ATOM 1829 C CA . LYS A 1 239 ? -8.516 11.090 11.611 1.00 96.62 239 LYS A CA 1
ATOM 1830 C C . LYS A 1 239 ? -9.469 11.564 10.520 1.00 96.62 239 LYS A C 1
ATOM 1832 O O . LYS A 1 239 ? -10.431 10.867 10.207 1.00 96.62 239 LYS A O 1
ATOM 1837 N N . GLU A 1 240 ? -9.207 12.729 9.933 1.00 97.06 240 GLU A N 1
ATOM 1838 C CA . GLU A 1 240 ? -10.019 13.274 8.841 1.00 97.06 240 GLU A CA 1
ATOM 1839 C C . GLU A 1 240 ? -10.009 12.352 7.609 1.00 97.06 240 GLU A C 1
ATOM 1841 O O . GLU A 1 240 ? -11.062 12.129 7.003 1.00 97.06 240 GLU A O 1
ATOM 1846 N N . GLU A 1 241 ? -8.863 11.751 7.276 1.00 97.56 241 GLU A N 1
ATOM 1847 C CA . GLU A 1 241 ? -8.749 10.776 6.187 1.00 97.56 241 GLU A CA 1
ATOM 1848 C C . GLU A 1 241 ? -9.547 9.496 6.462 1.00 97.56 241 GLU A C 1
ATOM 1850 O O . GLU A 1 241 ? -10.319 9.072 5.599 1.00 97.56 241 GLU A O 1
ATOM 1855 N N . LEU A 1 242 ? -9.467 8.929 7.672 1.00 97.62 242 LEU A N 1
ATOM 1856 C CA . LEU A 1 242 ? -10.282 7.769 8.058 1.00 97.62 242 LEU A CA 1
ATOM 1857 C C . LEU A 1 242 ? -11.785 8.074 7.987 1.00 97.62 242 LEU A C 1
ATOM 1859 O O . LEU A 1 242 ? -12.555 7.296 7.422 1.00 97.62 242 LEU A O 1
ATOM 1863 N N . VAL A 1 243 ? -12.210 9.230 8.508 1.00 97.94 243 VAL A N 1
ATOM 1864 C CA . VAL A 1 243 ? -13.608 9.692 8.451 1.00 97.94 243 VAL A CA 1
ATOM 1865 C C . VAL A 1 243 ? -14.081 9.804 7.002 1.00 97.94 243 VAL A C 1
ATOM 1867 O O . VAL A 1 243 ? -15.184 9.353 6.672 1.00 97.94 243 VAL A O 1
ATOM 1870 N N . LYS A 1 244 ? -13.254 10.376 6.120 1.00 97.81 244 LYS A N 1
ATOM 1871 C CA . LYS A 1 244 ? -13.551 10.510 4.689 1.00 97.81 244 LYS A CA 1
ATOM 1872 C C . LYS A 1 244 ? -13.646 9.145 4.009 1.00 97.81 244 LYS A C 1
ATOM 1874 O O . LYS A 1 244 ? -14.601 8.921 3.264 1.00 97.81 244 LYS A O 1
ATOM 1879 N N . ALA A 1 245 ? -12.706 8.241 4.279 1.00 97.69 245 ALA A N 1
ATOM 1880 C CA . ALA A 1 245 ? -12.685 6.892 3.722 1.00 97.69 245 ALA A CA 1
ATOM 1881 C C . ALA A 1 245 ? -13.945 6.103 4.111 1.00 97.69 245 ALA A C 1
ATOM 1883 O O . ALA A 1 245 ? -14.655 5.597 3.242 1.00 97.69 245 ALA A O 1
ATOM 1884 N N . PHE A 1 246 ? -14.291 6.087 5.401 1.00 97.94 246 PHE A N 1
ATOM 1885 C CA . PHE A 1 246 ? -15.485 5.403 5.904 1.00 97.94 246 PHE A CA 1
ATOM 1886 C C . PHE A 1 246 ? -16.769 6.003 5.331 1.00 97.94 246 PHE A C 1
ATOM 1888 O O . PHE A 1 246 ? -17.651 5.273 4.885 1.00 97.94 246 PHE A O 1
ATOM 1895 N N . SER A 1 247 ? -16.859 7.334 5.268 1.00 97.25 247 SER A N 1
ATOM 1896 C CA . SER A 1 247 ? -18.020 8.016 4.690 1.00 97.25 247 SER A CA 1
ATOM 1897 C C . SER A 1 247 ? -18.201 7.698 3.205 1.00 97.25 247 SER A C 1
ATOM 1899 O O . SER A 1 247 ? -19.334 7.507 2.765 1.00 97.25 247 SER A O 1
ATOM 1901 N N . LYS A 1 248 ? -17.102 7.611 2.437 1.00 97.25 248 LYS A N 1
ATOM 1902 C CA . LYS A 1 248 ? -17.128 7.286 1.002 1.00 97.25 248 LYS A CA 1
ATOM 1903 C C . LYS A 1 248 ? -17.691 5.887 0.737 1.00 97.25 248 LYS A C 1
ATOM 1905 O O . LYS A 1 248 ? -18.398 5.708 -0.248 1.00 97.25 248 LYS A O 1
ATOM 1910 N N . LEU A 1 249 ? -17.428 4.936 1.630 1.00 96.56 249 LEU A N 1
ATOM 1911 C CA . LEU A 1 249 ? -17.942 3.564 1.557 1.00 96.56 249 LEU A CA 1
ATOM 1912 C C . LEU A 1 249 ? -19.311 3.377 2.238 1.00 96.56 249 LEU A C 1
ATOM 1914 O O . LEU A 1 249 ? -19.833 2.269 2.282 1.00 96.56 249 LEU A O 1
ATOM 1918 N N . GLY A 1 250 ? -19.912 4.448 2.766 1.00 96.81 250 GLY A N 1
ATOM 1919 C CA . GLY A 1 250 ? -21.236 4.406 3.393 1.00 96.81 250 GLY A CA 1
ATOM 1920 C C . GLY A 1 250 ? -21.246 4.082 4.892 1.00 96.81 250 GLY A C 1
ATOM 1921 O O . GLY A 1 250 ? -22.320 4.034 5.487 1.00 96.81 250 GLY A O 1
ATOM 1922 N N . TYR A 1 251 ? -20.089 3.953 5.545 1.00 97.00 251 TYR A N 1
ATOM 1923 C CA . TYR A 1 251 ? -19.957 3.664 6.980 1.00 97.00 251 TYR A CA 1
ATOM 1924 C C . TYR A 1 251 ? -20.052 4.926 7.853 1.00 97.00 251 TYR A C 1
ATOM 1926 O O . TYR A 1 251 ? -19.146 5.245 8.626 1.00 97.00 251 TYR A O 1
ATOM 1934 N N . LYS A 1 252 ? -21.155 5.672 7.727 1.00 95.62 252 LYS A N 1
ATOM 1935 C CA . LYS A 1 252 ? -21.351 6.974 8.399 1.00 95.62 252 LYS A CA 1
ATOM 1936 C C . LYS A 1 252 ? -21.258 6.883 9.923 1.00 95.62 252 LYS A C 1
ATOM 1938 O O . LYS A 1 252 ? -20.557 7.690 10.527 1.00 95.62 252 LYS A O 1
ATOM 1943 N N . ASP A 1 253 ? -21.874 5.866 10.519 1.00 96.62 253 ASP A N 1
ATOM 1944 C CA . ASP A 1 253 ? -21.839 5.647 11.971 1.00 96.62 253 ASP A CA 1
ATOM 1945 C C . ASP A 1 253 ? -20.416 5.361 12.457 1.00 96.62 253 ASP A C 1
ATOM 1947 O O . ASP A 1 253 ? -20.021 5.754 13.557 1.00 96.62 253 ASP A O 1
ATOM 1951 N N . MET A 1 254 ? -19.610 4.690 11.624 1.00 96.69 254 MET A N 1
ATOM 1952 C CA . MET A 1 254 ? -18.216 4.444 11.964 1.00 96.69 254 MET A CA 1
ATOM 1953 C C . MET A 1 254 ? -17.385 5.728 11.874 1.00 96.69 254 MET A C 1
ATOM 1955 O O . MET A 1 254 ? -16.543 6.000 12.733 1.00 96.69 254 MET A O 1
ATOM 1959 N N . ALA A 1 255 ? -17.646 6.536 10.847 1.00 95.88 255 ALA A N 1
ATOM 1960 C CA . ALA A 1 255 ? -16.999 7.823 10.651 1.00 95.88 255 ALA A CA 1
ATOM 1961 C C . ALA A 1 255 ? -17.320 8.806 11.792 1.00 95.88 255 ALA A C 1
ATOM 1963 O O . ALA A 1 255 ? -16.453 9.558 12.222 1.00 95.88 255 ALA A O 1
ATOM 1964 N N . GLU A 1 256 ? -18.541 8.795 12.330 1.00 96.12 256 GLU A N 1
ATOM 1965 C CA . GLU A 1 256 ? -18.935 9.689 13.422 1.00 96.12 256 GLU A CA 1
ATOM 1966 C C . GLU A 1 256 ? -18.156 9.431 14.717 1.00 96.12 256 GLU A C 1
ATOM 1968 O O . GLU A 1 256 ? -17.688 10.380 15.341 1.00 96.12 256 GLU A O 1
ATOM 1973 N N . LYS A 1 257 ? -17.925 8.164 15.081 1.00 95.00 257 LYS A N 1
ATOM 1974 C CA . LYS A 1 257 ? -17.177 7.811 16.303 1.00 95.00 257 LYS A CA 1
ATOM 1975 C C . LYS A 1 257 ? -15.694 8.200 16.252 1.00 95.00 257 LYS A C 1
ATOM 1977 O O . LYS A 1 257 ? -15.051 8.255 17.298 1.00 95.00 257 LYS A O 1
ATOM 1982 N N . LEU A 1 258 ? -15.141 8.427 15.058 1.00 92.94 258 LEU A N 1
ATOM 1983 C CA . LEU A 1 258 ? -13.742 8.828 14.867 1.00 92.94 258 LEU A CA 1
ATOM 1984 C C . LEU A 1 258 ? -13.513 10.343 14.982 1.00 92.94 258 LEU A C 1
ATOM 1986 O O . LEU A 1 258 ? -12.355 10.767 15.017 1.00 92.94 258 LEU A O 1
ATOM 1990 N N . LYS A 1 259 ? -14.585 11.140 15.058 1.00 88.50 259 LYS A N 1
ATOM 1991 C CA . LYS A 1 259 ? -14.504 12.582 15.322 1.00 88.50 259 LYS A CA 1
ATOM 1992 C C . LYS A 1 259 ? -14.037 12.870 16.762 1.00 88.50 259 LYS A C 1
ATOM 1994 O O . LYS A 1 259 ? -13.455 13.955 16.953 1.00 88.50 259 LYS A O 1
#